Protein AF-0000000079915622 (afdb_homodimer)

InterPro domains:
  IPR016709 Dehydratase subunit HadA-like [MF_00799] (5-155)
  IPR029069 HotDog domain superfamily [SSF54637] (14-154)
  IPR039569 FAS1-like, dehydratase domain region [PF13452] (13-144)
  IPR054849 UPF0336 [NF040624] (15-157)

Secondary structure (DSSP, 8-state):
------HHHHHHTTTT-EEE-SS-EEP-HHHHHHHHHHTT---GGGT-HHHHHHTT-SS-B--GGGGHHHHHHHHHHIIIIISTTB-GGGEEEEEEEEEESS--BTT-EEEEEEEEEEEEEETTEEEEEEEEEEE-TT--EEEEEEEEEEEETT-B--GGGHHHHHHHHHHTS----/------HHHHHHTTTT-EEE-SS-EEP-HHHHHHHHHHTT---GGGT-HHHHHHTT-SS-B--GGGGHHHHHHHHHHIIIIISTTS-GGGEEEEEEEEEESS--BTT-EEEEEEEEEEEEEETTEEEEEEEEEEE-TT--EEEEEEEEEEEETT----GGGHHHHHHHHHHTS----

Foldseek 3Di:
DPPPQFLQRVVQVQAFPKDWDPFWDAAALVLQVVVCVVVVPVQPLSPDQVSVVVVPDRFRFHDQCSCVVVVVVVVVCCCVPPSVFADPVQKDWDDKDKDFPATHGHGWTKIKMKGFNDWDDDPQKIKTKIWIFIATPVRHGGMIMIIIMIGGHPNTDDPVCVVVVVVVVVPPPPDPD/DPPDQFLQRVVQVQAFPKDWDPFWDAAALVLLVVVCVVVVPVQCLSPDQVSVVVVPDRFRFHDQCSCVVVVVVVVVCCCVPPSVFADPVQKDWDDKDKDFPATHGHGWTKIKMKGFNDWDDDPQKIKTKIWIFIATPVRHGGMIMIIIMIGGHPPTDDPVCSVVVVVVVVPPPPDPD

Solvent-accessible surface area (backbone atoms only — not comparable to full-atom values): 19044 Å² total; per-residue (Å²): 129,82,72,76,72,48,71,65,52,55,54,55,71,41,45,73,41,71,48,70,53,84,70,66,48,74,38,46,65,67,55,35,33,50,46,26,58,70,40,50,46,77,54,45,29,37,73,34,45,72,50,12,38,76,74,72,30,89,41,36,35,40,58,79,68,57,56,44,37,59,46,35,55,45,50,57,47,38,34,67,72,67,52,52,54,45,44,66,81,58,46,43,73,45,34,39,35,41,43,53,70,42,80,52,41,55,66,38,34,40,33,48,36,38,24,33,67,42,70,45,80,51,96,66,26,31,40,38,31,33,39,34,44,30,23,36,83,85,65,47,73,30,35,41,33,37,41,30,33,39,30,58,51,84,57,53,49,69,71,81,55,61,64,60,57,63,55,58,73,61,62,68,56,72,71,84,119,128,81,70,77,72,48,71,64,51,56,53,55,71,40,46,71,41,70,48,70,54,85,72,66,48,73,37,45,65,67,55,35,34,51,47,26,58,69,41,50,48,77,53,47,29,36,75,33,45,72,50,13,38,77,74,71,31,89,41,35,35,40,59,79,68,56,56,45,36,57,48,35,56,45,49,56,48,38,35,68,72,67,51,53,56,45,49,66,80,57,47,43,74,46,35,38,36,39,43,54,70,42,78,52,40,54,68,39,36,40,33,48,36,36,24,32,66,42,70,47,79,50,96,68,26,31,39,38,32,34,40,34,43,29,24,37,82,84,65,46,71,30,37,41,34,39,40,30,35,38,29,59,51,82,52,60,47,72,74,81,58,63,65,60,57,64,56,58,73,60,64,67,56,72,73,86,120

Sequence (354 aa):
MTAELTVSDQVAALVGHTYRMPGYYEVGREKIREFADAVHDDHPAHHLEEDAAELGYRTLIAPITFTSILGSIVQQHLFTEFVTVYDLSQVLHTDQRIVVHRPVRVGDQLYCESTLESFRESHGQDVLVFRNEITDGDGGAVQTSWTTMTARSGGVIDEALAGVVADVTRRRAPRRYMTAELTVSDQVAALVGHTYRMPGYYEVGREKIREFADAVHDDHPAHHLEEDAAELGYRTLIAPITFTSILGSIVQQHLFTEFVTVYDLSQVLHTDQRIVVHRPVRVGDQLYCESTLESFRESHGQDVLVFRNEITDGDGGAVQTSWTTMTARSGGVIDEALAGVVADVTRRRAPRRY

Radius of gyration: 22.71 Å; Cα contacts (8 Å, |Δi|>4): 682; chains: 2; bounding box: 71×78×53 Å

Structure (mmCIF, N/CA/C/O backbone):
data_AF-0000000079915622-model_v1
#
loop_
_entity.id
_entity.type
_entity.pdbx_description
1 polymer 'UPF0336 protein CBI38_28830'
#
loop_
_atom_site.group_PDB
_atom_site.id
_atom_site.type_symbol
_atom_site.label_atom_id
_atom_site.label_alt_id
_atom_site.label_comp_id
_atom_site.label_asym_id
_atom_site.label_entity_id
_atom_site.label_seq_id
_atom_site.pdbx_PDB_ins_code
_atom_site.Cartn_x
_atom_site.Cartn_y
_atom_site.Cartn_z
_atom_site.occupancy
_atom_site.B_iso_or_equiv
_atom_site.auth_seq_id
_atom_site.auth_comp_id
_atom_site.auth_asym_id
_atom_site.auth_atom_id
_atom_site.pdbx_PDB_model_num
ATOM 1 N N . MET A 1 1 ? 8.117 -46.344 -1.109 1 38.81 1 MET A N 1
ATOM 2 C CA . MET A 1 1 ? 7.156 -45.594 -1.893 1 38.81 1 MET A CA 1
ATOM 3 C C . MET A 1 1 ? 7.32 -44.094 -1.646 1 38.81 1 MET A C 1
ATOM 5 O O . MET A 1 1 ? 7.02 -43.594 -0.557 1 38.81 1 MET A O 1
ATOM 9 N N . THR A 1 2 ? 8.391 -43.469 -2.025 1 44.94 2 THR A N 1
ATOM 10 C CA . THR A 1 2 ? 8.75 -42.094 -1.75 1 44.94 2 THR A CA 1
ATOM 11 C C . THR A 1 2 ? 7.59 -41.156 -2.072 1 44.94 2 THR A C 1
ATOM 13 O O . THR A 1 2 ? 7.141 -41.094 -3.219 1 44.94 2 THR A O 1
ATOM 16 N N . ALA A 1 3 ? 6.633 -41.031 -1.294 1 52 3 ALA A N 1
ATOM 17 C CA . ALA A 1 3 ? 5.391 -40.281 -1.487 1 52 3 ALA A CA 1
ATOM 18 C C . ALA A 1 3 ? 5.637 -38.969 -2.23 1 52 3 ALA A C 1
ATOM 20 O O . ALA A 1 3 ? 6.641 -38.312 -1.991 1 52 3 ALA A O 1
ATOM 21 N N . GLU A 1 4 ? 5.301 -38.938 -3.537 1 61.41 4 GLU A N 1
ATOM 22 C CA . GLU A 1 4 ? 5.398 -37.719 -4.352 1 61.41 4 GLU A CA 1
ATOM 23 C C . GLU A 1 4 ? 4.941 -36.5 -3.57 1 61.41 4 GLU A C 1
ATOM 25 O O . GLU A 1 4 ? 3.885 -36.5 -2.934 1 61.41 4 GLU A O 1
ATOM 30 N N . LEU A 1 5 ? 5.879 -35.719 -3.117 1 69.19 5 LEU A N 1
ATOM 31 C CA . LEU A 1 5 ? 5.574 -34.5 -2.377 1 69.19 5 LEU A CA 1
ATOM 32 C C . LEU A 1 5 ? 4.438 -33.719 -3.039 1 69.19 5 LEU A C 1
ATOM 34 O O . LEU A 1 5 ? 4.418 -33.562 -4.262 1 69.19 5 LEU A O 1
ATOM 38 N N . THR A 1 6 ? 3.352 -33.531 -2.305 1 80.31 6 THR A N 1
ATOM 39 C CA . THR A 1 6 ? 2.26 -32.688 -2.775 1 80.31 6 THR A CA 1
ATOM 40 C C . THR A 1 6 ? 2.742 -31.266 -3.008 1 80.31 6 THR A C 1
ATOM 42 O O . THR A 1 6 ? 3.867 -30.922 -2.643 1 80.31 6 THR A O 1
ATOM 45 N N . VAL A 1 7 ? 2.02 -30.516 -3.719 1 80.06 7 VAL A N 1
ATOM 46 C CA . VAL A 1 7 ? 2.271 -29.094 -3.893 1 80.06 7 VAL A CA 1
ATOM 47 C C . VAL A 1 7 ? 2.475 -28.438 -2.529 1 80.06 7 VAL A C 1
ATOM 49 O O . VAL A 1 7 ? 3.404 -27.641 -2.346 1 80.06 7 VAL A O 1
ATOM 52 N N . SER A 1 8 ? 1.646 -28.828 -1.674 1 83.94 8 SER A N 1
ATOM 53 C CA . SER A 1 8 ? 1.71 -28.25 -0.334 1 83.94 8 SER A CA 1
ATOM 54 C C . SER A 1 8 ? 3.037 -28.578 0.342 1 83.94 8 SER A C 1
ATOM 56 O O . SER A 1 8 ? 3.627 -27.719 1.005 1 83.94 8 SER A O 1
ATOM 58 N N . ASP A 1 9 ? 3.41 -29.734 0.151 1 85.19 9 ASP A N 1
ATOM 59 C CA . ASP A 1 9 ? 4.68 -30.141 0.743 1 85.19 9 ASP A CA 1
ATOM 60 C C . ASP A 1 9 ? 5.84 -29.344 0.15 1 85.19 9 ASP A C 1
ATOM 62 O O . ASP A 1 9 ? 6.758 -28.953 0.87 1 85.19 9 ASP A O 1
ATOM 66 N N . GLN A 1 10 ? 5.781 -29.203 -1.062 1 85.81 10 GLN A N 1
ATOM 67 C CA . GLN A 1 10 ? 6.844 -28.5 -1.771 1 85.81 10 GLN A CA 1
ATOM 68 C C . GLN A 1 10 ? 6.941 -27.047 -1.315 1 85.81 10 GLN A C 1
ATOM 70 O O . GLN A 1 10 ? 8.039 -26.531 -1.085 1 85.81 10 GLN A O 1
ATOM 75 N N . VAL A 1 11 ? 5.848 -26.422 -1.168 1 91.06 11 VAL A N 1
ATOM 76 C CA . VAL A 1 11 ? 5.844 -25.031 -0.771 1 91.06 11 VAL A CA 1
ATOM 77 C C . VAL A 1 11 ? 6.25 -24.906 0.697 1 91.06 11 VAL A C 1
ATOM 79 O O . VAL A 1 11 ? 7.016 -24.016 1.063 1 91.06 11 VAL A O 1
ATOM 82 N N . ALA A 1 12 ? 5.734 -25.781 1.524 1 91.56 12 ALA A N 1
ATOM 83 C CA . ALA A 1 12 ? 6.074 -25.781 2.945 1 91.56 12 ALA A CA 1
ATOM 84 C C . ALA A 1 12 ? 7.586 -25.891 3.146 1 91.56 12 ALA A C 1
ATOM 86 O O . ALA A 1 12 ? 8.133 -25.297 4.082 1 91.56 12 ALA A O 1
ATOM 87 N N . ALA A 1 13 ? 8.227 -26.578 2.301 1 92.38 13 ALA A N 1
ATOM 88 C CA . ALA A 1 13 ? 9.672 -26.766 2.408 1 92.38 13 ALA A CA 1
ATOM 89 C C . ALA A 1 13 ? 10.43 -25.469 2.109 1 92.38 13 ALA A C 1
ATOM 91 O O . ALA A 1 13 ? 11.609 -25.344 2.436 1 92.38 13 ALA A O 1
ATOM 92 N N . LEU A 1 14 ? 9.766 -24.562 1.49 1 94.44 14 LEU A N 1
ATOM 93 C CA . LEU A 1 14 ? 10.391 -23.297 1.111 1 94.44 14 LEU A CA 1
ATOM 94 C C . LEU A 1 14 ? 10.25 -22.266 2.225 1 94.44 14 LEU A C 1
ATOM 96 O O . LEU A 1 14 ? 10.867 -21.203 2.174 1 94.44 14 LEU A O 1
ATOM 100 N N . VAL A 1 15 ? 9.422 -22.547 3.217 1 96.88 15 VAL A N 1
ATOM 101 C CA . VAL A 1 15 ? 9.227 -21.594 4.305 1 96.88 15 VAL A CA 1
ATOM 102 C C . VAL A 1 15 ? 10.57 -21.281 4.969 1 96.88 15 VAL A C 1
ATOM 104 O O . VAL A 1 15 ? 11.336 -22.203 5.289 1 96.88 15 VAL A O 1
ATOM 107 N N . GLY A 1 16 ? 10.891 -20.031 5.137 1 97.5 16 GLY A N 1
ATOM 108 C CA . GLY A 1 16 ? 12.141 -19.594 5.734 1 97.5 16 GLY A CA 1
ATOM 109 C C . GLY A 1 16 ? 13.227 -19.297 4.711 1 97.5 16 GLY A C 1
ATOM 110 O O . GLY A 1 16 ? 14.25 -18.703 5.039 1 97.5 16 GLY A O 1
ATOM 111 N N . HIS A 1 17 ? 13.016 -19.75 3.477 1 96.38 17 HIS A N 1
ATOM 112 C CA . HIS A 1 17 ? 14 -19.5 2.43 1 96.38 17 HIS A CA 1
ATOM 113 C C . HIS A 1 17 ? 13.781 -18.156 1.768 1 96.38 17 HIS A C 1
ATOM 115 O O . HIS A 1 17 ? 12.656 -17.641 1.753 1 96.38 17 HIS A O 1
ATOM 121 N N . THR A 1 18 ? 14.844 -17.625 1.251 1 97.06 18 THR A N 1
ATOM 122 C CA . THR A 1 18 ? 14.859 -16.266 0.726 1 97.06 18 THR A CA 1
ATOM 123 C C . THR A 1 18 ? 15.211 -16.266 -0.759 1 97.06 18 THR A C 1
ATOM 125 O O . THR A 1 18 ? 16.109 -16.984 -1.191 1 97.06 18 THR A O 1
ATOM 128 N N . TYR A 1 19 ? 14.422 -15.531 -1.494 1 95.88 19 TYR A N 1
ATOM 129 C CA . TYR A 1 19 ? 14.703 -15.234 -2.895 1 95.88 19 TYR A CA 1
ATOM 130 C C . TYR A 1 19 ? 15.273 -13.828 -3.049 1 95.88 19 TYR A C 1
ATOM 132 O O . TYR A 1 19 ? 14.695 -12.859 -2.553 1 95.88 19 TYR A O 1
ATOM 140 N N . ARG A 1 20 ? 16.375 -13.734 -3.77 1 93.38 20 ARG A N 1
ATOM 141 C CA . ARG A 1 20 ? 16.984 -12.438 -4.035 1 93.38 20 ARG A CA 1
ATOM 142 C C . ARG A 1 20 ? 16.797 -12.031 -5.492 1 93.38 20 ARG A C 1
ATOM 144 O O . ARG A 1 20 ? 17.234 -12.742 -6.402 1 93.38 20 ARG A O 1
ATOM 151 N N . MET A 1 21 ? 16.109 -10.93 -5.641 1 90.44 21 MET A N 1
ATOM 152 C CA . MET A 1 21 ? 15.922 -10.414 -6.992 1 90.44 21 MET A CA 1
ATOM 153 C C . MET A 1 21 ? 17.266 -10.023 -7.617 1 90.44 21 MET A C 1
ATOM 155 O O . MET A 1 21 ? 18.078 -9.359 -6.98 1 90.44 21 MET A O 1
ATOM 159 N N . PRO A 1 22 ? 17.422 -10.547 -8.852 1 90 22 PRO A N 1
ATOM 160 C CA . PRO A 1 22 ? 18.656 -10.094 -9.508 1 90 22 PRO A CA 1
ATOM 161 C C . PRO A 1 22 ? 18.609 -8.617 -9.891 1 90 22 PRO A C 1
ATOM 163 O O . PRO A 1 22 ? 17.562 -8.109 -10.281 1 90 22 PRO A O 1
ATOM 166 N N . GLY A 1 23 ? 19.703 -7.941 -9.703 1 93.88 23 GLY A N 1
ATOM 167 C CA . GLY A 1 23 ? 19.812 -6.539 -10.086 1 93.88 23 GLY A CA 1
ATOM 168 C C . GLY A 1 23 ? 19.141 -5.602 -9.102 1 93.88 23 GLY A C 1
ATOM 169 O O . GLY A 1 23 ? 19.016 -5.922 -7.918 1 93.88 23 GLY A O 1
ATOM 170 N N . TYR A 1 24 ? 18.969 -4.367 -9.555 1 96.75 24 TYR A N 1
ATOM 171 C CA . TYR A 1 24 ? 18.344 -3.34 -8.734 1 96.75 24 TYR A CA 1
ATOM 172 C C . TYR A 1 24 ? 17.391 -2.486 -9.555 1 96.75 24 TYR A C 1
ATOM 174 O O . TYR A 1 24 ? 17.391 -2.566 -10.789 1 96.75 24 TYR A O 1
ATOM 182 N N . TYR A 1 25 ? 16.5 -1.841 -8.859 1 97.38 25 TYR A N 1
ATOM 183 C CA . TYR A 1 25 ? 15.633 -0.823 -9.453 1 97.38 25 TYR A CA 1
ATOM 184 C C . TYR A 1 25 ? 16.156 0.577 -9.164 1 97.38 25 TYR A C 1
ATOM 186 O O . TYR A 1 25 ? 16.344 0.949 -8 1 97.38 25 TYR A O 1
ATOM 194 N N . GLU A 1 26 ? 16.375 1.35 -10.203 1 98.25 26 GLU A N 1
ATOM 195 C CA . GLU A 1 26 ? 16.859 2.719 -10.023 1 98.25 26 GLU A CA 1
ATOM 196 C C . GLU A 1 26 ? 15.695 3.711 -10.039 1 98.25 26 GLU A C 1
ATOM 198 O O . GLU A 1 26 ? 14.906 3.74 -10.984 1 98.25 26 GLU A O 1
ATOM 203 N N . VAL A 1 27 ? 15.672 4.488 -9.008 1 98.38 27 VAL A N 1
ATOM 204 C CA . VAL A 1 27 ? 14.555 5.414 -8.836 1 98.38 27 VAL A CA 1
ATOM 205 C C . VAL A 1 27 ? 14.844 6.719 -9.57 1 98.38 27 VAL A C 1
ATOM 207 O O . VAL A 1 27 ? 15.844 7.387 -9.289 1 98.38 27 VAL A O 1
ATOM 210 N N . GLY A 1 28 ? 13.922 7.098 -10.43 1 98.5 28 GLY A N 1
ATOM 211 C CA . GLY A 1 28 ? 14.047 8.344 -11.164 1 98.5 28 GLY A CA 1
ATOM 212 C C . GLY A 1 28 ? 13.078 9.414 -10.695 1 98.5 28 GLY A C 1
ATOM 213 O O . GLY A 1 28 ? 11.984 9.109 -10.227 1 98.5 28 GLY A O 1
ATOM 214 N N . ARG A 1 29 ? 13.492 10.664 -10.922 1 98.31 29 ARG A N 1
ATOM 215 C CA . ARG A 1 29 ? 12.711 11.828 -10.516 1 98.31 29 ARG A CA 1
ATOM 216 C C . ARG A 1 29 ? 11.328 11.812 -11.156 1 98.31 29 ARG A C 1
ATOM 218 O O . ARG A 1 29 ? 10.312 11.914 -10.453 1 98.31 29 ARG A O 1
ATOM 225 N N . GLU A 1 30 ? 11.273 11.625 -12.438 1 98.44 30 GLU A N 1
ATOM 226 C CA . GLU A 1 30 ? 10 11.711 -13.148 1 98.44 30 GLU A CA 1
ATOM 227 C C . GLU A 1 30 ? 9.125 10.492 -12.859 1 98.44 30 GLU A C 1
ATOM 229 O O . GLU A 1 30 ? 7.895 10.586 -12.898 1 98.44 30 GLU A O 1
ATOM 234 N N . LYS A 1 31 ? 9.711 9.414 -12.531 1 97.56 31 LYS A N 1
ATOM 235 C CA . LYS A 1 31 ? 8.914 8.25 -12.18 1 97.56 31 LYS A CA 1
ATOM 236 C C . LYS A 1 31 ? 8.211 8.445 -10.844 1 97.56 31 LYS A C 1
ATOM 238 O O . LYS A 1 31 ? 7.086 7.98 -10.648 1 97.56 31 LYS A O 1
ATOM 243 N N . ILE A 1 32 ? 8.922 9.117 -9.891 1 98.06 32 ILE A N 1
ATOM 244 C CA . ILE A 1 32 ? 8.281 9.453 -8.625 1 98.06 32 ILE A CA 1
ATOM 245 C C . ILE A 1 32 ? 7.047 10.312 -8.883 1 98.06 32 ILE A C 1
ATOM 247 O O . ILE A 1 32 ? 5.965 10.039 -8.367 1 98.06 32 ILE A O 1
ATOM 251 N N . ARG A 1 33 ? 7.129 11.32 -9.711 1 98.06 33 ARG A N 1
ATOM 252 C CA . ARG A 1 33 ? 6.023 12.227 -10.008 1 98.06 33 ARG A CA 1
ATOM 253 C C . ARG A 1 33 ? 4.883 11.484 -10.703 1 98.06 33 ARG A C 1
ATOM 255 O O . ARG A 1 33 ? 3.715 11.664 -10.344 1 98.06 33 ARG A O 1
ATOM 262 N N . GLU A 1 34 ? 5.301 10.734 -11.609 1 96.94 34 GLU A N 1
ATOM 263 C CA . GLU A 1 34 ? 4.312 9.961 -12.344 1 96.94 34 GLU A CA 1
ATOM 264 C C . GLU A 1 34 ? 3.514 9.055 -11.414 1 96.94 34 GLU A C 1
ATOM 266 O O . GLU A 1 34 ? 2.289 8.969 -11.523 1 96.94 34 GLU A O 1
ATOM 271 N N . PHE A 1 35 ? 4.23 8.398 -10.562 1 96.44 35 PHE A N 1
ATOM 272 C CA . PHE A 1 35 ? 3.578 7.492 -9.625 1 96.44 35 PHE A CA 1
ATOM 273 C C . PHE A 1 35 ? 2.643 8.258 -8.695 1 96.44 35 PHE A C 1
ATOM 275 O O . PHE A 1 35 ? 1.494 7.855 -8.5 1 96.44 35 PHE A O 1
ATOM 282 N N . ALA A 1 36 ? 3.162 9.312 -8.164 1 96.44 36 ALA A N 1
ATOM 283 C CA . ALA A 1 36 ? 2.355 10.133 -7.262 1 96.44 36 ALA A CA 1
ATOM 284 C C . ALA A 1 36 ? 1.065 10.586 -7.941 1 96.44 36 ALA A C 1
ATOM 286 O O . ALA A 1 36 ? -0.016 10.484 -7.355 1 96.44 36 ALA A O 1
ATOM 287 N N . ASP A 1 37 ? 1.148 11.008 -9.156 1 94.69 37 ASP A N 1
ATOM 288 C CA . ASP A 1 37 ? -0.023 11.438 -9.914 1 94.69 37 ASP A CA 1
ATOM 289 C C . ASP A 1 37 ? -1.006 10.281 -10.102 1 94.69 37 ASP A C 1
ATOM 291 O O . ASP A 1 37 ? -2.215 10.461 -9.938 1 94.69 37 ASP A O 1
ATOM 295 N N . ALA A 1 38 ? -0.459 9.219 -10.414 1 91.81 38 ALA A N 1
ATOM 296 C CA . ALA A 1 38 ? -1.286 8.047 -10.703 1 91.81 38 ALA A CA 1
ATOM 297 C C . ALA A 1 38 ? -2.088 7.629 -9.477 1 91.81 38 ALA A C 1
ATOM 299 O O . ALA A 1 38 ? -3.227 7.172 -9.594 1 91.81 38 ALA A O 1
ATOM 300 N N . VAL A 1 39 ? -1.516 7.75 -8.305 1 90.5 39 VAL A N 1
ATOM 301 C CA . VAL A 1 39 ? -2.215 7.309 -7.102 1 90.5 39 VAL A CA 1
ATOM 302 C C . VAL A 1 39 ? -2.896 8.5 -6.43 1 90.5 39 VAL A C 1
ATOM 304 O O . VAL A 1 39 ? -3.373 8.391 -5.301 1 90.5 39 VAL A O 1
ATOM 307 N N . HIS A 1 40 ? -2.826 9.68 -7.074 1 91.31 40 HIS A N 1
ATOM 308 C CA . HIS A 1 40 ? -3.473 10.906 -6.629 1 91.31 40 HIS A CA 1
ATOM 309 C C . HIS A 1 40 ? -2.906 11.375 -5.289 1 91.31 40 HIS A C 1
ATOM 311 O O . HIS A 1 40 ? -3.65 11.836 -4.422 1 91.31 40 HIS A O 1
ATOM 317 N N . ASP A 1 41 ? -1.65 11.117 -5.07 1 93 41 ASP A N 1
ATOM 318 C CA . ASP A 1 41 ? -0.938 11.688 -3.934 1 93 41 ASP A CA 1
ATOM 319 C C . ASP A 1 41 ? -0.342 13.055 -4.285 1 93 41 ASP A C 1
ATOM 321 O O . ASP A 1 41 ? 0.716 13.125 -4.914 1 93 41 ASP A O 1
ATOM 325 N N . ASP A 1 42 ? -0.945 14.086 -3.773 1 93.38 42 ASP A N 1
ATOM 326 C CA . ASP A 1 42 ? -0.585 15.438 -4.188 1 93.38 42 ASP A CA 1
ATOM 327 C C . ASP A 1 42 ? 0.379 16.078 -3.191 1 93.38 42 ASP A C 1
ATOM 329 O O . ASP A 1 42 ? 0.61 17.281 -3.236 1 93.38 42 ASP A O 1
ATOM 333 N N . HIS A 1 43 ? 0.886 15.367 -2.303 1 94.12 43 HIS A N 1
ATOM 334 C CA . HIS A 1 43 ? 1.873 15.938 -1.392 1 94.12 43 HIS A CA 1
ATOM 335 C C . HIS A 1 43 ? 2.99 16.641 -2.158 1 94.12 43 HIS A C 1
ATOM 337 O O . HIS A 1 43 ? 3.578 16.062 -3.074 1 94.12 43 HIS A O 1
ATOM 343 N N . PRO A 1 44 ? 3.293 17.781 -1.81 1 95.56 44 PRO A N 1
ATOM 344 C CA . PRO A 1 44 ? 4.211 18.578 -2.633 1 95.56 44 PRO A CA 1
ATOM 345 C C . PRO A 1 44 ? 5.621 18 -2.668 1 95.56 44 PRO A C 1
ATOM 347 O O . PRO A 1 44 ? 6.348 18.188 -3.646 1 95.56 44 PRO A O 1
ATOM 350 N N . ALA A 1 45 ? 6.012 17.266 -1.66 1 96.75 45 ALA A N 1
ATOM 351 C CA . ALA A 1 45 ? 7.355 16.703 -1.584 1 96.75 45 ALA A CA 1
ATOM 352 C C . ALA A 1 45 ? 7.582 15.672 -2.688 1 96.75 45 ALA A C 1
ATOM 354 O O . ALA A 1 45 ? 8.719 15.281 -2.963 1 96.75 45 ALA A O 1
ATOM 355 N N . HIS A 1 46 ? 6.508 15.164 -3.299 1 98 46 HIS A N 1
ATOM 356 C CA . HIS A 1 46 ? 6.621 14.203 -4.395 1 98 46 HIS A CA 1
ATOM 357 C C . HIS A 1 46 ? 6.797 14.914 -5.73 1 98 46 HIS A C 1
ATOM 359 O O . HIS A 1 46 ? 7.082 14.273 -6.746 1 98 46 HIS A O 1
ATOM 365 N N . HIS A 1 47 ? 6.707 16.234 -5.789 1 98.12 47 HIS A N 1
ATOM 366 C CA . HIS A 1 47 ? 6.559 16.922 -7.07 1 98.12 47 HIS A CA 1
ATOM 367 C C . HIS A 1 47 ? 7.598 18.016 -7.23 1 98.12 47 HIS A C 1
ATOM 369 O O . HIS A 1 47 ? 8 18.344 -8.352 1 98.12 47 HIS A O 1
ATOM 375 N N . LEU A 1 48 ? 7.961 18.656 -6.125 1 97.81 48 LEU A N 1
ATOM 376 C CA . LEU A 1 48 ? 8.875 19.797 -6.184 1 97.81 48 LEU A CA 1
ATOM 377 C C . LEU A 1 48 ? 10.016 19.625 -5.191 1 97.81 48 LEU A C 1
ATOM 379 O O . LEU A 1 48 ? 9.789 19.375 -4.008 1 97.81 48 LEU A O 1
ATOM 383 N N . GLU A 1 49 ? 11.273 19.844 -5.648 1 98 49 GLU A N 1
ATOM 384 C CA . GLU A 1 49 ? 12.445 19.703 -4.789 1 98 49 GLU A CA 1
ATOM 385 C C . GLU A 1 49 ? 12.414 20.703 -3.643 1 98 49 GLU A C 1
ATOM 387 O O . GLU A 1 49 ? 12.836 20.391 -2.525 1 98 49 GLU A O 1
ATOM 392 N N . GLU A 1 50 ? 11.977 21.891 -3.916 1 97.31 50 GLU A N 1
ATOM 393 C CA . GLU A 1 50 ? 11.945 22.922 -2.879 1 97.31 50 GLU A CA 1
ATOM 394 C C . GLU A 1 50 ? 11.047 22.5 -1.716 1 97.31 50 GLU A C 1
ATOM 396 O O . GLU A 1 50 ? 11.352 22.781 -0.556 1 97.31 50 GLU A O 1
ATOM 401 N N . ASP A 1 51 ? 9.914 21.859 -2.016 1 95.94 51 ASP A N 1
ATOM 402 C CA . ASP A 1 51 ? 9.016 21.391 -0.97 1 95.94 51 ASP A CA 1
ATOM 403 C C . ASP A 1 51 ? 9.617 20.219 -0.21 1 95.94 51 ASP A C 1
ATOM 405 O O . ASP A 1 51 ? 9.469 20.109 1.01 1 95.94 51 ASP A O 1
ATOM 409 N N . ALA A 1 52 ? 10.258 19.328 -0.914 1 97.06 52 ALA A N 1
ATOM 410 C CA . ALA A 1 52 ? 10.969 18.234 -0.255 1 97.06 52 ALA A CA 1
ATOM 411 C C . ALA A 1 52 ? 12.055 18.766 0.675 1 97.06 52 ALA A C 1
ATOM 413 O O . ALA A 1 52 ? 12.266 18.219 1.765 1 97.06 52 ALA A O 1
ATOM 414 N N . ALA A 1 53 ? 12.727 19.844 0.271 1 96.75 53 ALA A N 1
ATOM 415 C CA . ALA A 1 53 ? 13.789 20.453 1.063 1 96.75 53 ALA A CA 1
ATOM 416 C C . ALA A 1 53 ? 13.258 20.969 2.395 1 96.75 53 ALA A C 1
ATOM 418 O O . ALA A 1 53 ? 13.953 20.922 3.41 1 96.75 53 ALA A O 1
ATOM 419 N N . GLU A 1 54 ? 12.07 21.469 2.359 1 92.69 54 GLU A N 1
ATOM 420 C CA . GLU A 1 54 ? 11.445 21.953 3.59 1 92.69 54 GLU A CA 1
ATOM 421 C C . GLU A 1 54 ? 11.305 20.828 4.613 1 92.69 54 GLU A C 1
ATOM 423 O O . GLU A 1 54 ? 11.258 21.078 5.82 1 92.69 54 GLU A O 1
ATOM 428 N N . LEU A 1 55 ? 11.281 19.609 4.121 1 92.75 55 LEU A N 1
ATOM 429 C CA . LEU A 1 55 ? 11.188 18.453 5 1 92.75 55 LEU A CA 1
ATOM 430 C C . LEU A 1 55 ? 12.562 17.875 5.281 1 92.75 55 LEU A C 1
ATOM 432 O O . LEU A 1 55 ? 12.68 16.859 5.984 1 92.75 55 LEU A O 1
ATOM 436 N N . GLY A 1 56 ? 13.594 18.438 4.684 1 94.5 56 GLY A N 1
ATOM 437 C CA . GLY A 1 56 ? 14.953 18 4.965 1 94.5 56 GLY A CA 1
ATOM 438 C C . GLY A 1 56 ? 15.516 17.062 3.912 1 94.5 56 GLY A C 1
ATOM 439 O O . GLY A 1 56 ? 16.531 16.406 4.141 1 94.5 56 GLY A O 1
ATOM 440 N N . TYR A 1 57 ? 14.859 17.031 2.785 1 96.94 57 TYR A N 1
ATOM 441 C CA . TYR A 1 57 ? 15.32 16.125 1.747 1 96.94 57 TYR A CA 1
ATOM 442 C C . TYR A 1 57 ? 15.898 16.891 0.565 1 96.94 57 TYR A C 1
ATOM 444 O O . TYR A 1 57 ? 15.344 17.906 0.148 1 96.94 57 TYR A O 1
ATOM 452 N N . ARG A 1 58 ? 16.938 16.344 0.057 1 96.69 58 ARG A N 1
ATOM 453 C CA . ARG A 1 58 ? 17.656 17.031 -1.017 1 96.69 58 ARG A CA 1
ATOM 454 C C . ARG A 1 58 ? 16.969 16.797 -2.361 1 96.69 58 ARG A C 1
ATOM 456 O O . ARG A 1 58 ? 17.141 17.594 -3.295 1 96.69 58 ARG A O 1
ATOM 463 N N . THR A 1 59 ? 16.266 15.75 -2.463 1 98.12 59 THR A N 1
ATOM 464 C CA . THR A 1 59 ? 15.555 15.398 -3.686 1 98.12 59 THR A CA 1
ATOM 465 C C . THR A 1 59 ? 14.102 15.039 -3.383 1 98.12 59 THR A C 1
ATOM 467 O O . THR A 1 59 ? 13.703 14.992 -2.217 1 98.12 59 THR A O 1
ATOM 470 N N . LEU A 1 60 ? 13.328 14.812 -4.5 1 98.38 60 LEU A N 1
ATOM 471 C CA . LEU A 1 60 ? 11.984 14.297 -4.281 1 98.38 60 LEU A CA 1
ATOM 472 C C . LEU A 1 60 ? 12.023 13 -3.469 1 98.38 60 LEU A C 1
ATOM 474 O O . LEU A 1 60 ? 12.969 12.219 -3.582 1 98.38 60 LEU A O 1
ATOM 478 N N . ILE A 1 61 ? 11.016 12.852 -2.678 1 98.25 61 ILE A N 1
ATOM 479 C CA . ILE A 1 61 ? 10.789 11.562 -2.031 1 98.25 61 ILE A CA 1
ATOM 480 C C . ILE A 1 61 ? 9.523 10.922 -2.592 1 98.25 61 ILE A C 1
ATOM 482 O O . ILE A 1 61 ? 8.609 11.617 -3.033 1 98.25 61 ILE A O 1
ATOM 486 N N . ALA A 1 62 ? 9.5 9.633 -2.615 1 98.31 62 ALA A N 1
ATOM 487 C CA . ALA A 1 62 ? 8.398 8.906 -3.244 1 98.31 62 ALA A CA 1
ATOM 488 C C . ALA A 1 62 ? 7.289 8.617 -2.236 1 98.31 62 ALA A C 1
ATOM 490 O O . ALA A 1 62 ? 7.539 8.531 -1.033 1 98.31 62 ALA A O 1
ATOM 491 N N . PRO A 1 63 ? 6.012 8.469 -2.748 1 96.88 63 PRO A N 1
ATOM 492 C CA . PRO A 1 63 ? 4.984 7.891 -1.879 1 96.88 63 PRO A CA 1
ATOM 493 C C . PRO A 1 63 ? 5.383 6.527 -1.321 1 96.88 63 PRO A C 1
ATOM 495 O O . PRO A 1 63 ? 6.121 5.785 -1.97 1 96.88 63 PRO A O 1
ATOM 498 N N . ILE A 1 64 ? 4.859 6.129 -0.152 1 95.38 64 ILE A N 1
ATOM 499 C CA . ILE A 1 64 ? 5.355 4.941 0.534 1 95.38 64 ILE A CA 1
ATOM 500 C C . ILE A 1 64 ? 5.008 3.695 -0.274 1 95.38 64 ILE A C 1
ATOM 502 O O . ILE A 1 64 ? 5.707 2.68 -0.193 1 95.38 64 ILE A O 1
ATOM 506 N N . THR A 1 65 ? 3.986 3.773 -1.071 1 95.12 65 THR A N 1
ATOM 507 C CA . THR A 1 65 ? 3.578 2.607 -1.849 1 95.12 65 THR A CA 1
ATOM 508 C C . THR A 1 65 ? 4.34 2.545 -3.17 1 95.12 65 THR A C 1
ATOM 510 O O . THR A 1 65 ? 4.129 1.632 -3.971 1 95.12 65 THR A O 1
ATOM 513 N N . PHE A 1 66 ? 5.246 3.459 -3.395 1 97.38 66 PHE A N 1
ATOM 514 C CA . PHE A 1 66 ? 6.051 3.48 -4.609 1 97.38 66 PHE A CA 1
ATOM 515 C C . PHE A 1 66 ? 6.789 2.16 -4.793 1 97.38 66 PHE A C 1
ATOM 517 O O . PHE A 1 66 ? 6.961 1.688 -5.918 1 97.38 66 PHE A O 1
ATOM 524 N N . THR A 1 67 ? 7.16 1.529 -3.775 1 96 67 THR A N 1
ATOM 525 C CA . THR A 1 67 ? 7.93 0.292 -3.824 1 96 67 THR A CA 1
ATOM 526 C C . THR A 1 67 ? 7.062 -0.867 -4.305 1 96 67 THR A C 1
ATOM 528 O O . THR A 1 67 ? 7.57 -1.952 -4.598 1 96 67 THR A O 1
ATOM 531 N N . SER A 1 68 ? 5.789 -0.633 -4.406 1 93.94 68 SER A N 1
ATOM 532 C CA . SER A 1 68 ? 4.941 -1.656 -5.012 1 93.94 68 SER A CA 1
ATOM 533 C C . SER A 1 68 ? 5.383 -1.967 -6.438 1 93.94 68 SER A C 1
ATOM 535 O O . SER A 1 68 ? 5.215 -3.092 -6.914 1 93.94 68 SER A O 1
ATOM 537 N N . ILE A 1 69 ? 5.934 -1.029 -7.113 1 94.44 69 ILE A N 1
ATOM 538 C CA . ILE A 1 69 ? 6.48 -1.256 -8.445 1 94.44 69 ILE A CA 1
ATOM 539 C C . ILE A 1 69 ? 7.531 -2.363 -8.391 1 94.44 69 ILE A C 1
ATOM 541 O O . ILE A 1 69 ? 7.453 -3.338 -9.148 1 94.44 69 ILE A O 1
ATOM 545 N N . LEU A 1 70 ? 8.492 -2.193 -7.504 1 93.88 70 LEU A N 1
ATOM 546 C CA . LEU A 1 70 ? 9.531 -3.203 -7.309 1 93.88 70 LEU A CA 1
ATOM 547 C C . LEU A 1 70 ? 8.922 -4.523 -6.844 1 93.88 70 LEU A C 1
ATOM 549 O O . LEU A 1 70 ? 9.312 -5.59 -7.316 1 93.88 70 LEU A O 1
ATOM 553 N N . GLY A 1 71 ? 7.945 -4.422 -5.973 1 92.56 71 GLY A N 1
ATOM 554 C CA . GLY A 1 71 ? 7.25 -5.609 -5.508 1 92.56 71 GLY A CA 1
ATOM 555 C C . GLY A 1 71 ? 6.621 -6.41 -6.633 1 92.56 71 GLY A C 1
ATOM 556 O O . GLY A 1 71 ? 6.691 -7.641 -6.645 1 92.56 71 GLY A O 1
ATOM 557 N N . SER A 1 72 ? 6.016 -5.73 -7.492 1 90.56 72 SER A N 1
ATOM 558 C CA . SER A 1 72 ? 5.371 -6.387 -8.625 1 90.56 72 SER A CA 1
ATOM 559 C C . SER A 1 72 ? 6.391 -7.078 -9.516 1 90.56 72 SER A C 1
ATOM 561 O O . SER A 1 72 ? 6.168 -8.203 -9.969 1 90.56 72 SER A O 1
ATOM 563 N N . ILE A 1 73 ? 7.473 -6.461 -9.727 1 87.94 73 ILE A N 1
ATOM 564 C CA . ILE A 1 73 ? 8.547 -7.051 -10.516 1 87.94 73 ILE A CA 1
ATOM 565 C C . ILE A 1 73 ? 9.055 -8.32 -9.828 1 87.94 73 ILE A C 1
ATOM 567 O O . ILE A 1 73 ? 9.188 -9.367 -10.461 1 87.94 73 ILE A O 1
ATOM 571 N N . VAL A 1 74 ? 9.234 -8.242 -8.594 1 91.31 74 VAL A N 1
ATOM 572 C CA . VAL A 1 74 ? 9.789 -9.352 -7.82 1 91.31 74 VAL A CA 1
ATOM 573 C C . VAL A 1 74 ? 8.789 -10.5 -7.777 1 91.31 74 VAL A C 1
ATOM 575 O O . VAL A 1 74 ? 9.18 -11.672 -7.871 1 91.31 74 VAL A O 1
ATOM 578 N N . GLN A 1 75 ? 7.551 -10.203 -7.617 1 88.25 75 GLN A N 1
ATOM 579 C CA . GLN A 1 75 ? 6.523 -11.234 -7.539 1 88.25 75 GLN A CA 1
ATOM 580 C C . GLN A 1 75 ? 6.488 -12.078 -8.812 1 88.25 75 GLN A C 1
ATOM 582 O O . GLN A 1 75 ? 6.281 -13.289 -8.75 1 88.25 75 GLN A O 1
ATOM 587 N N . GLN A 1 76 ? 6.613 -11.445 -9.898 1 85.56 76 GLN A N 1
ATOM 588 C CA . GLN A 1 76 ? 6.676 -12.195 -11.148 1 85.56 76 GLN A CA 1
ATOM 589 C C . GLN A 1 76 ? 7.82 -13.211 -11.125 1 85.56 76 GLN A C 1
ATOM 591 O O . GLN A 1 76 ? 7.637 -14.367 -11.492 1 85.56 76 GLN A O 1
ATOM 596 N N . HIS A 1 77 ? 8.914 -12.82 -10.641 1 86.5 77 HIS A N 1
ATOM 597 C CA . HIS A 1 77 ? 10.07 -13.703 -10.57 1 86.5 77 HIS A CA 1
ATOM 598 C C . HIS A 1 77 ? 9.891 -14.758 -9.484 1 86.5 77 HIS A C 1
ATOM 600 O O . HIS A 1 77 ? 10.297 -15.906 -9.664 1 86.5 77 HIS A O 1
ATOM 606 N N . LEU A 1 78 ? 9.297 -14.391 -8.43 1 89.38 78 LEU A N 1
ATOM 607 C CA . LEU A 1 78 ? 9.07 -15.289 -7.301 1 89.38 78 LEU A CA 1
ATOM 608 C C . LEU A 1 78 ? 8.266 -16.516 -7.734 1 89.38 78 LEU A C 1
ATOM 610 O O . LEU A 1 78 ? 8.641 -17.641 -7.441 1 89.38 78 LEU A O 1
ATOM 614 N N . PHE A 1 79 ? 7.25 -16.328 -8.5 1 87.75 79 PHE A N 1
ATOM 615 C CA . PHE A 1 79 ? 6.344 -17.422 -8.844 1 87.75 79 PHE A CA 1
ATOM 616 C C . PHE A 1 79 ? 6.812 -18.156 -10.102 1 87.75 79 PHE A C 1
ATOM 618 O O . PHE A 1 79 ? 6.324 -19.234 -10.414 1 87.75 79 PHE A O 1
ATOM 625 N N . THR A 1 80 ? 7.805 -17.609 -10.727 1 86.19 80 THR A N 1
ATOM 626 C CA . THR A 1 80 ? 8.344 -18.281 -11.898 1 86.19 80 THR A CA 1
ATOM 627 C C . THR A 1 80 ? 9.633 -19.031 -11.547 1 86.19 80 THR A C 1
ATOM 629 O O . THR A 1 80 ? 9.977 -20.031 -12.188 1 86.19 80 THR A O 1
ATOM 632 N N . GLU A 1 81 ? 10.273 -18.547 -10.477 1 87.12 81 GLU A N 1
ATOM 633 C CA . GLU A 1 81 ? 11.602 -19.078 -10.211 1 87.12 81 GLU A CA 1
ATOM 634 C C . GLU A 1 81 ? 11.688 -19.703 -8.828 1 87.12 81 GLU A C 1
ATOM 636 O O . GLU A 1 81 ? 12.555 -20.547 -8.562 1 87.12 81 GLU A O 1
ATOM 641 N N . PHE A 1 82 ? 10.844 -19.359 -7.938 1 89.25 82 PHE A N 1
ATOM 642 C CA . PHE A 1 82 ? 10.961 -19.75 -6.535 1 89.25 82 PHE A CA 1
ATOM 643 C C . PHE A 1 82 ? 9.789 -20.625 -6.125 1 89.25 82 PHE A C 1
ATOM 645 O O . PHE A 1 82 ? 9.945 -21.844 -5.992 1 89.25 82 PHE A O 1
ATOM 652 N N . VAL A 1 83 ? 8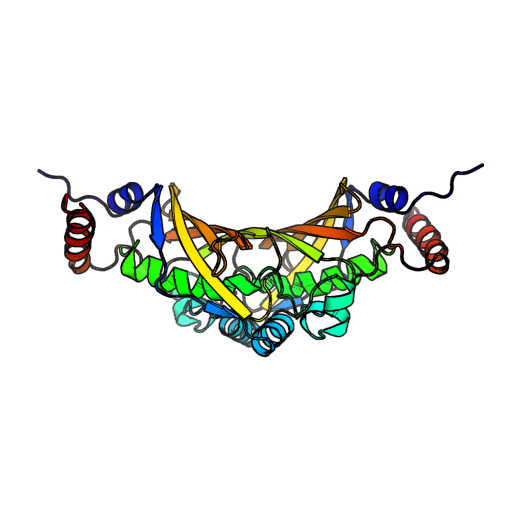.586 -20.109 -6.16 1 88.62 83 VAL A N 1
ATOM 653 C CA . VAL A 1 83 ? 7.387 -20.891 -5.895 1 88.62 83 VAL A CA 1
ATOM 654 C C . VAL A 1 83 ? 6.691 -21.234 -7.207 1 88.62 83 VAL A C 1
ATOM 656 O O . VAL A 1 83 ? 5.609 -20.703 -7.496 1 88.62 83 VAL A O 1
ATOM 659 N N . THR A 1 84 ? 7.102 -22.234 -7.855 1 86.06 84 THR A N 1
ATOM 660 C CA . THR A 1 84 ? 6.789 -22.422 -9.266 1 86.06 84 THR A CA 1
ATOM 661 C C . THR A 1 84 ? 5.551 -23.312 -9.422 1 86.06 84 THR A C 1
ATOM 663 O O . THR A 1 84 ? 5.098 -23.547 -10.547 1 86.06 84 THR A O 1
ATOM 666 N N . VAL A 1 85 ? 5.074 -23.703 -8.359 1 85.94 85 VAL A N 1
ATOM 667 C CA . VAL A 1 85 ? 3.996 -24.672 -8.43 1 85.94 85 VAL A CA 1
ATOM 668 C C . VAL A 1 85 ? 2.664 -23.969 -8.648 1 85.94 85 VAL A C 1
ATOM 670 O O . VAL A 1 85 ? 1.661 -24.609 -8.984 1 85.94 85 VAL A O 1
ATOM 673 N N . TYR A 1 86 ? 2.68 -22.688 -8.492 1 88.75 86 TYR A N 1
ATOM 674 C CA . TYR A 1 86 ? 1.445 -21.938 -8.688 1 88.75 86 TYR A CA 1
ATOM 675 C C . TYR A 1 86 ? 1.482 -21.141 -9.992 1 88.75 86 TYR A C 1
ATOM 677 O O . TYR A 1 86 ? 2.523 -20.609 -10.367 1 88.75 86 TYR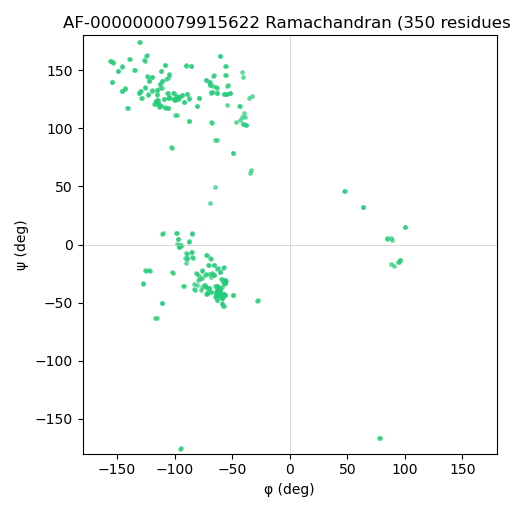 A O 1
ATOM 685 N N . ASP A 1 87 ? 0.302 -21.125 -10.586 1 86.5 87 ASP A N 1
ATOM 686 C CA . ASP A 1 87 ? 0.083 -20.156 -11.672 1 86.5 87 ASP A CA 1
ATOM 687 C C . ASP A 1 87 ? -0.243 -18.781 -11.117 1 86.5 87 ASP A C 1
ATOM 689 O O . ASP A 1 87 ? -1.28 -18.578 -10.477 1 86.5 87 ASP A O 1
ATOM 693 N N . LEU A 1 88 ? 0.598 -17.828 -11.445 1 84.38 88 LEU A N 1
ATOM 694 C CA . LEU A 1 88 ? 0.456 -16.469 -10.922 1 84.38 88 LEU A CA 1
ATOM 695 C C . LEU A 1 88 ? -0.922 -15.906 -11.25 1 84.38 88 LEU A C 1
ATOM 697 O O . LEU A 1 88 ? -1.476 -15.125 -10.477 1 84.38 88 LEU A O 1
ATOM 701 N N . SER A 1 89 ? -1.482 -16.344 -12.367 1 87.31 89 SER A N 1
ATOM 702 C CA . SER A 1 89 ? -2.779 -15.812 -12.773 1 87.31 89 SER A CA 1
ATOM 703 C C . SER A 1 89 ? -3.885 -16.266 -11.828 1 87.31 89 SER A C 1
ATOM 705 O O . SER A 1 89 ? -4.984 -15.703 -11.836 1 87.31 89 SER A O 1
ATOM 707 N N . GLN A 1 90 ? -3.566 -17.25 -10.977 1 88.19 90 GLN A N 1
ATOM 708 C CA . GLN A 1 90 ? -4.562 -17.781 -10.047 1 88.19 90 GLN A CA 1
ATOM 709 C C . GLN A 1 90 ? -4.242 -17.391 -8.609 1 88.19 90 GLN A C 1
ATOM 711 O O . GLN A 1 90 ? -4.816 -17.938 -7.668 1 88.19 90 GLN A O 1
ATOM 716 N N . VAL A 1 91 ? -3.299 -16.516 -8.5 1 92.12 91 VAL A N 1
ATOM 717 C CA . VAL A 1 91 ? -2.871 -16.062 -7.176 1 92.12 91 VAL A CA 1
ATOM 718 C C . VAL A 1 91 ? -3.373 -14.648 -6.918 1 92.12 91 VAL A C 1
ATOM 720 O O . VAL A 1 91 ? -3.223 -13.766 -7.77 1 92.12 91 VAL A O 1
ATOM 723 N N . LEU A 1 92 ? -3.979 -14.438 -5.789 1 92.69 92 LEU A N 1
ATOM 724 C CA . LEU A 1 92 ? -4.477 -13.117 -5.418 1 92.69 92 LEU A CA 1
ATOM 725 C C . LEU A 1 92 ? -3.695 -12.555 -4.234 1 92.69 92 LEU A C 1
ATOM 727 O O . LEU A 1 92 ? -3.371 -13.281 -3.295 1 92.69 92 LEU A O 1
ATOM 731 N N . HIS A 1 93 ? -3.379 -11.227 -4.328 1 94.31 93 HIS A N 1
ATOM 732 C CA . HIS A 1 93 ? -2.854 -10.461 -3.201 1 94.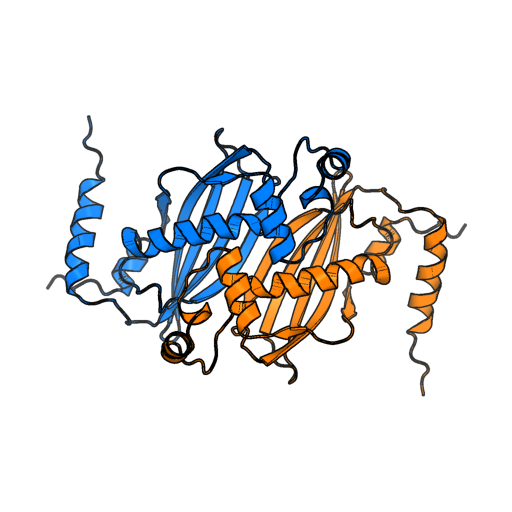31 93 HIS A CA 1
ATOM 733 C C . HIS A 1 93 ? -3.969 -10.055 -2.246 1 94.31 93 HIS A C 1
ATOM 735 O O . HIS A 1 93 ? -4.938 -9.406 -2.654 1 94.31 93 HIS A O 1
ATOM 741 N N . THR A 1 94 ? -3.877 -10.367 -0.893 1 94.12 94 THR A N 1
ATOM 742 C CA . THR A 1 94 ? -5.051 -10.195 -0.043 1 94.12 94 THR A CA 1
ATOM 743 C C . THR A 1 94 ? -4.73 -9.312 1.155 1 94.12 94 THR A C 1
ATOM 745 O O . THR A 1 94 ? -5.633 -8.805 1.823 1 94.12 94 THR A O 1
ATOM 748 N N . ASP A 1 95 ? -3.514 -9.195 1.517 1 95.44 95 ASP A N 1
ATOM 749 C CA . ASP A 1 95 ? -3.107 -8.305 2.594 1 95.44 95 ASP A CA 1
ATOM 750 C C . ASP A 1 95 ? -1.736 -7.691 2.314 1 95.44 95 ASP A C 1
ATOM 752 O O . ASP A 1 95 ? -0.908 -8.297 1.634 1 95.44 95 ASP A O 1
ATOM 756 N N . GLN A 1 96 ? -1.54 -6.5 2.889 1 96.88 96 GLN A N 1
ATOM 757 C CA . GLN A 1 96 ? -0.271 -5.797 2.736 1 96.88 96 GLN A CA 1
ATOM 758 C C . GLN A 1 96 ? 0.078 -5.012 3.998 1 96.88 96 GLN A C 1
ATOM 760 O O . GLN A 1 96 ? -0.773 -4.324 4.562 1 96.88 96 GLN A O 1
ATOM 765 N N . ARG A 1 97 ? 1.263 -5.188 4.395 1 97.62 97 ARG A N 1
ATOM 766 C CA . ARG A 1 97 ? 1.838 -4.32 5.418 1 97.62 97 ARG A CA 1
ATOM 767 C C . ARG A 1 97 ? 3.145 -3.699 4.938 1 97.62 97 ARG A C 1
ATOM 769 O O . ARG A 1 97 ? 3.973 -4.379 4.324 1 97.62 97 ARG A O 1
ATOM 776 N N . ILE A 1 98 ? 3.293 -2.4 5.168 1 97.69 98 ILE A N 1
ATOM 777 C CA . ILE A 1 98 ? 4.5 -1.669 4.789 1 97.69 98 ILE A CA 1
ATOM 778 C C . ILE A 1 98 ? 5.027 -0.888 5.988 1 97.69 98 ILE A C 1
ATOM 780 O O . ILE A 1 98 ? 4.281 -0.147 6.633 1 97.69 98 ILE A O 1
ATOM 784 N N . VAL A 1 99 ? 6.246 -1.077 6.309 1 97.56 99 VAL A N 1
ATOM 785 C CA . VAL A 1 99 ? 6.992 -0.284 7.281 1 97.56 99 VAL A CA 1
ATOM 786 C C . VAL A 1 99 ? 8.117 0.473 6.578 1 97.56 99 VAL A C 1
ATOM 788 O O . VAL A 1 99 ? 8.992 -0.136 5.953 1 97.56 99 VAL A O 1
ATOM 791 N N . VAL A 1 100 ? 8.07 1.812 6.727 1 97.88 100 VAL A N 1
ATOM 792 C CA . VAL A 1 100 ? 9.07 2.643 6.066 1 97.88 100 VAL A CA 1
ATOM 793 C C . VAL A 1 100 ? 10.188 2.988 7.043 1 97.88 100 VAL A C 1
ATOM 795 O O . VAL A 1 100 ? 9.93 3.482 8.141 1 97.88 100 VAL A O 1
ATOM 798 N N . HIS A 1 101 ? 11.383 2.705 6.684 1 97.88 101 HIS A N 1
ATOM 799 C CA . HIS A 1 101 ? 12.539 3.047 7.508 1 97.88 101 HIS A CA 1
ATOM 800 C C . HIS A 1 101 ? 13.109 4.406 7.121 1 97.88 101 HIS A C 1
ATOM 802 O O . HIS A 1 101 ? 13.586 5.148 7.98 1 97.88 101 HIS A O 1
ATOM 808 N N . ARG A 1 102 ? 13.055 4.664 5.945 1 97.12 102 ARG A N 1
ATOM 809 C CA . ARG A 1 102 ? 13.289 5.996 5.398 1 97.12 102 ARG A CA 1
ATOM 810 C C . ARG A 1 102 ? 12.617 6.164 4.043 1 97.12 102 ARG A C 1
ATOM 812 O O . ARG A 1 102 ? 12.328 5.18 3.359 1 97.12 102 ARG A O 1
ATOM 819 N N . PRO A 1 103 ? 12.344 7.434 3.629 1 97.5 103 PRO A N 1
ATOM 820 C CA . PRO A 1 103 ? 11.711 7.625 2.32 1 97.5 103 PRO A CA 1
ATOM 821 C C . PRO A 1 103 ? 12.609 7.203 1.162 1 97.5 103 PRO A C 1
ATOM 823 O O . PRO A 1 103 ? 13.836 7.285 1.266 1 97.5 103 PRO A O 1
ATOM 826 N N . VAL A 1 104 ? 11.945 6.672 0.116 1 98.56 104 VAL A N 1
ATOM 827 C CA . VAL A 1 104 ? 12.625 6.441 -1.151 1 98.56 104 VAL A CA 1
ATOM 828 C C . VAL A 1 104 ? 12.961 7.781 -1.811 1 98.56 104 VAL A C 1
ATOM 830 O O . VAL A 1 104 ? 12.109 8.672 -1.871 1 98.56 104 VAL A O 1
ATOM 833 N N . ARG A 1 105 ? 14.18 7.91 -2.367 1 98.31 105 ARG A N 1
ATOM 834 C CA . ARG A 1 105 ? 14.648 9.164 -2.947 1 98.31 105 ARG A CA 1
ATOM 835 C C . ARG A 1 105 ? 15.125 8.961 -4.379 1 98.31 105 ARG A C 1
ATOM 837 O O . ARG A 1 105 ? 15.461 7.84 -4.777 1 98.31 105 ARG A O 1
ATOM 844 N N . VAL A 1 106 ? 15.117 10.117 -5.074 1 98.69 106 VAL A N 1
ATOM 845 C CA . VAL A 1 106 ? 15.68 10.102 -6.422 1 98.69 106 VAL A CA 1
ATOM 846 C C . VAL A 1 106 ? 17.109 9.562 -6.379 1 98.69 106 VAL A C 1
ATOM 848 O O . VAL A 1 106 ? 17.906 9.984 -5.539 1 98.69 106 VAL A O 1
ATOM 851 N N . GLY A 1 107 ? 17.344 8.578 -7.27 1 98.31 107 GLY A N 1
ATOM 852 C CA . GLY A 1 107 ? 18.703 8.062 -7.395 1 98.31 107 GLY A CA 1
ATOM 853 C C . GLY A 1 107 ? 18.938 6.809 -6.57 1 98.31 107 GLY A C 1
ATOM 854 O O . GLY A 1 107 ? 19.953 6.129 -6.746 1 98.31 107 GLY A O 1
ATOM 855 N N . ASP A 1 108 ? 18.062 6.492 -5.688 1 98.44 108 ASP A N 1
ATOM 856 C CA . ASP A 1 108 ? 18.203 5.234 -4.961 1 98.44 108 ASP A CA 1
ATOM 857 C C . ASP A 1 108 ? 18.328 4.055 -5.926 1 98.44 108 ASP A C 1
ATOM 859 O O . ASP A 1 108 ? 17.641 4 -6.945 1 98.44 108 ASP A O 1
ATOM 863 N N . GLN A 1 109 ? 19.234 3.16 -5.637 1 98.62 109 GLN A N 1
ATOM 864 C CA . GLN A 1 109 ? 19.234 1.8 -6.168 1 98.62 109 GLN A CA 1
ATOM 865 C C . GLN A 1 109 ? 18.625 0.82 -5.164 1 98.62 109 GLN A C 1
ATOM 867 O O . GLN A 1 109 ? 19.234 0.532 -4.129 1 98.62 109 GLN A O 1
ATOM 872 N N . LEU A 1 110 ? 17.438 0.299 -5.523 1 98.56 110 LEU A N 1
ATOM 873 C CA . LEU A 1 110 ? 16.688 -0.509 -4.566 1 98.56 110 LEU A CA 1
ATOM 874 C C . LEU A 1 110 ? 16.859 -1.995 -4.863 1 98.56 110 LEU A C 1
ATOM 876 O O . LEU A 1 110 ? 16.609 -2.441 -5.984 1 98.56 110 LEU A O 1
ATOM 880 N N . TYR A 1 111 ? 17.297 -2.711 -3.85 1 97.94 111 TYR A N 1
ATOM 881 C CA . TYR A 1 111 ? 17.391 -4.168 -3.863 1 97.94 111 TYR A CA 1
ATOM 882 C C . TYR A 1 111 ? 16.281 -4.801 -3.031 1 97.94 111 TYR A C 1
ATOM 884 O O . TYR A 1 111 ? 15.859 -4.23 -2.02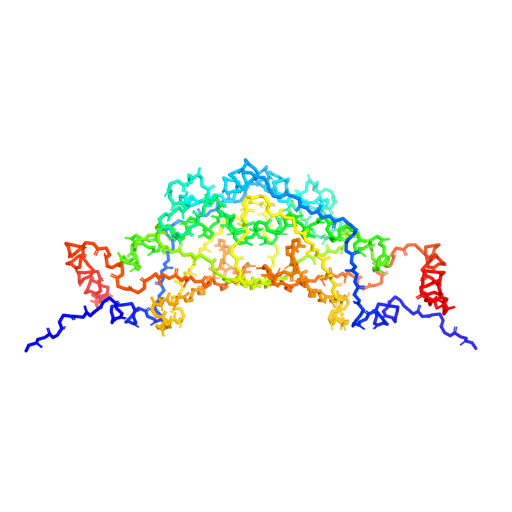3 1 97.94 111 TYR A O 1
ATOM 892 N N . CYS A 1 112 ? 15.836 -5.945 -3.467 1 97.81 112 CYS A N 1
ATOM 893 C CA . CYS A 1 112 ? 14.758 -6.598 -2.729 1 97.81 112 CYS A CA 1
ATOM 894 C C . CYS A 1 112 ? 15.086 -8.062 -2.461 1 97.81 112 CYS A C 1
ATOM 896 O O . CYS A 1 112 ? 15.484 -8.789 -3.373 1 97.81 112 CYS A O 1
ATOM 898 N N .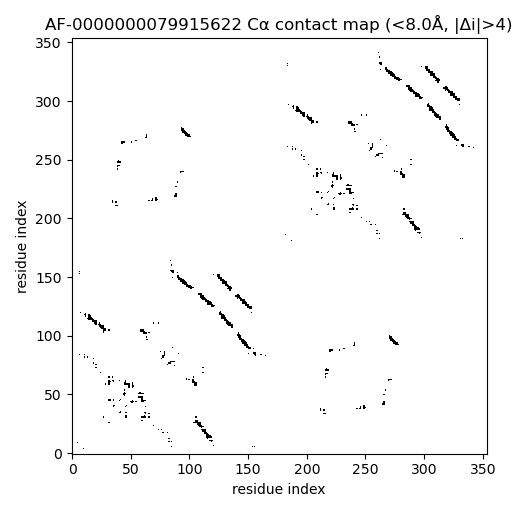 GLU A 1 113 ? 14.945 -8.484 -1.251 1 97.38 113 GLU A N 1
ATOM 899 C CA . GLU A 1 113 ? 14.953 -9.883 -0.834 1 97.38 113 GLU A CA 1
ATOM 900 C C . GLU A 1 113 ? 13.594 -10.297 -0.275 1 97.38 113 GLU A C 1
ATOM 902 O O . GLU A 1 113 ? 13.031 -9.609 0.583 1 97.38 113 GLU A O 1
ATOM 907 N N . SER A 1 114 ? 13.109 -11.398 -0.795 1 97.44 114 SER A N 1
ATOM 908 C CA . SER A 1 114 ? 11.797 -11.898 -0.378 1 97.44 114 SER A CA 1
ATOM 909 C C . SER A 1 114 ? 11.914 -13.25 0.307 1 97.44 114 SER A C 1
ATOM 911 O O . SER A 1 114 ? 12.445 -14.203 -0.271 1 97.44 114 SER A O 1
ATOM 913 N N . THR A 1 115 ? 11.438 -13.336 1.522 1 97.94 115 THR A N 1
ATOM 914 C CA . THR A 1 115 ? 11.438 -14.57 2.297 1 97.94 115 THR A CA 1
ATOM 915 C C . THR A 1 115 ? 10.023 -15.109 2.451 1 97.94 115 THR A C 1
ATOM 917 O O . THR A 1 115 ? 9.102 -14.367 2.805 1 97.94 115 THR A O 1
ATOM 920 N N . LEU A 1 116 ? 9.828 -16.391 2.051 1 97.81 116 LEU A N 1
ATOM 921 C CA . LEU A 1 116 ? 8.555 -17 2.418 1 97.81 116 LEU A CA 1
ATOM 922 C C . LEU A 1 116 ? 8.477 -17.219 3.926 1 97.81 116 LEU A C 1
ATOM 924 O O . LEU A 1 116 ? 9.086 -18.141 4.461 1 97.81 116 LEU A O 1
ATOM 928 N N . GLU A 1 117 ? 7.73 -16.406 4.551 1 98.31 117 GLU A N 1
ATOM 929 C CA . GLU A 1 117 ? 7.703 -16.406 6.012 1 98.31 117 GLU A CA 1
ATOM 930 C C . GLU A 1 117 ? 6.766 -17.484 6.539 1 98.31 117 GLU A C 1
ATOM 932 O O . GLU A 1 117 ? 7.039 -18.094 7.578 1 98.31 117 GLU A O 1
ATOM 937 N N . SER A 1 118 ? 5.684 -17.656 5.875 1 97.81 118 SER A N 1
ATOM 938 C CA . SER A 1 118 ? 4.746 -18.672 6.312 1 97.81 118 SER A CA 1
ATOM 939 C C . SER A 1 118 ? 3.908 -19.188 5.148 1 97.81 118 SER A C 1
ATOM 941 O O . SER A 1 118 ? 3.793 -18.531 4.117 1 97.81 118 SER A O 1
ATOM 943 N N . PHE A 1 119 ? 3.406 -20.406 5.344 1 96.38 119 PHE A N 1
ATOM 944 C CA . PHE A 1 119 ? 2.51 -21.094 4.434 1 96.38 119 PHE A CA 1
ATOM 945 C C . PHE A 1 119 ? 1.475 -21.906 5.207 1 96.38 119 PHE A C 1
ATOM 947 O O . PHE A 1 119 ? 1.814 -22.609 6.16 1 96.38 119 PHE A O 1
ATOM 954 N N . ARG A 1 120 ? 0.249 -21.766 4.758 1 95.25 120 ARG A N 1
ATOM 955 C CA . ARG A 1 120 ? -0.782 -22.609 5.348 1 95.25 120 ARG A CA 1
ATOM 956 C C . ARG A 1 120 ? -1.885 -22.922 4.34 1 95.25 120 ARG A C 1
ATOM 958 O O . ARG A 1 120 ? -2.174 -22.094 3.461 1 95.25 120 ARG A O 1
ATOM 965 N N . GLU A 1 121 ? -2.443 -24.031 4.512 1 91.69 121 GLU A N 1
ATOM 966 C CA . GLU A 1 121 ? -3.666 -24.375 3.797 1 91.69 121 GLU A CA 1
ATOM 967 C C . GLU A 1 121 ? -4.906 -24.031 4.613 1 91.69 121 GLU A C 1
ATOM 969 O O . GLU A 1 121 ? -4.957 -24.281 5.816 1 91.69 121 GLU A O 1
ATOM 974 N N . SER A 1 122 ? -5.746 -23.344 3.953 1 87.88 122 SER A N 1
ATOM 975 C CA . SER A 1 122 ? -6.965 -22.938 4.645 1 87.88 122 SER A CA 1
ATOM 976 C C . SER A 1 122 ? -8.18 -23.031 3.723 1 87.88 122 SER A C 1
ATOM 978 O O . SER A 1 122 ? -8.297 -22.266 2.766 1 87.88 122 SER A O 1
ATOM 980 N N . HIS A 1 123 ? -9.141 -23.938 4.125 1 85.06 123 HIS A N 1
ATOM 981 C CA . HIS A 1 123 ? -10.43 -24.062 3.459 1 85.06 123 HIS A CA 1
ATOM 982 C C . HIS A 1 123 ? -10.266 -24.125 1.944 1 85.06 123 HIS A C 1
ATOM 984 O O . HIS A 1 123 ? -10.938 -23.391 1.21 1 85.06 123 HIS A O 1
ATOM 990 N N . GLY A 1 124 ? -9.367 -24.906 1.44 1 84.19 124 GLY A N 1
ATOM 991 C CA . GLY A 1 124 ? -9.211 -25.125 0.012 1 84.19 124 GLY A CA 1
ATOM 992 C C . GLY A 1 124 ? -8.352 -24.062 -0.661 1 84.19 124 GLY A C 1
ATOM 993 O O . GLY A 1 124 ? -8.219 -24.062 -1.886 1 84.19 124 GLY A O 1
ATOM 994 N N . GLN A 1 125 ? -7.793 -23.172 0.137 1 90.5 125 GLN A N 1
ATOM 995 C CA . GLN A 1 125 ? -6.887 -22.156 -0.386 1 90.5 125 GLN A CA 1
ATOM 996 C C . GLN A 1 125 ? -5.523 -22.234 0.293 1 90.5 125 GLN A C 1
ATOM 998 O O . GLN A 1 125 ? -5.422 -22.641 1.449 1 90.5 125 GLN A O 1
ATOM 1003 N N . ASP A 1 126 ? -4.531 -22.047 -0.489 1 93.38 126 ASP A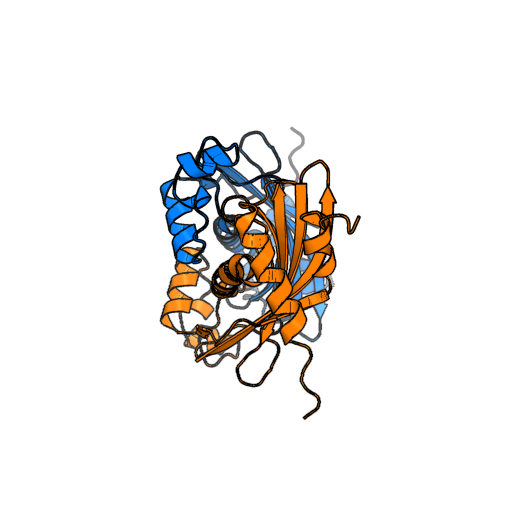 N 1
ATOM 1004 C CA . ASP A 1 126 ? -3.186 -21.875 0.048 1 93.38 126 ASP A CA 1
ATOM 1005 C C . ASP A 1 126 ? -2.889 -20.406 0.339 1 93.38 126 ASP A C 1
ATOM 1007 O O . ASP A 1 126 ? -3.1 -19.547 -0.516 1 93.38 126 ASP A O 1
ATOM 1011 N N . VAL A 1 127 ? -2.422 -20.172 1.522 1 95.81 127 VAL A N 1
ATOM 1012 C CA . VAL A 1 127 ? -2.08 -18.812 1.928 1 95.81 127 VAL A CA 1
ATOM 1013 C C . VAL A 1 127 ? -0.571 -18.688 2.131 1 95.81 127 VAL A C 1
ATOM 1015 O O . VAL A 1 127 ? 0.008 -19.406 2.949 1 95.81 127 VAL A O 1
ATOM 1018 N N . LEU A 1 128 ? 0.033 -17.828 1.358 1 96.38 128 LEU A N 1
ATOM 1019 C CA . LEU A 1 128 ? 1.468 -17.578 1.424 1 96.38 128 LEU A CA 1
ATOM 1020 C C . LEU A 1 128 ? 1.745 -16.172 1.942 1 96.38 128 LEU A C 1
ATOM 1022 O O . LEU A 1 128 ? 1.095 -15.203 1.524 1 96.38 128 LEU A O 1
ATOM 1026 N N . VAL A 1 129 ? 2.711 -16.047 2.883 1 98 129 VAL A N 1
ATOM 1027 C CA . VAL A 1 129 ? 3.146 -14.727 3.354 1 98 129 VAL A CA 1
ATOM 1028 C C . VAL A 1 129 ? 4.621 -14.523 3.012 1 98 129 VAL A C 1
ATOM 1030 O O . VAL A 1 129 ? 5.48 -15.281 3.465 1 98 129 VAL A O 1
ATOM 1033 N N . PHE A 1 130 ? 4.844 -13.469 2.248 1 97.5 130 PHE A N 1
ATOM 1034 C CA . PHE A 1 130 ? 6.207 -13.07 1.917 1 97.5 130 PHE A CA 1
ATOM 1035 C C . PHE A 1 130 ? 6.621 -11.836 2.707 1 97.5 130 PHE A C 1
ATOM 1037 O O . PHE A 1 130 ? 5.891 -10.836 2.736 1 97.5 130 PHE A O 1
ATOM 1044 N N . ARG A 1 131 ? 7.738 -11.938 3.381 1 98.25 131 ARG A N 1
ATOM 1045 C CA . ARG A 1 131 ? 8.406 -10.758 3.916 1 98.25 131 ARG A CA 1
ATOM 1046 C C . ARG A 1 131 ? 9.422 -10.211 2.922 1 98.25 131 ARG A C 1
ATOM 1048 O O . ARG A 1 131 ? 10.344 -10.922 2.504 1 98.25 131 ARG A O 1
ATOM 1055 N N . ASN A 1 132 ? 9.297 -8.961 2.529 1 98.12 132 ASN A N 1
ATOM 1056 C CA . ASN A 1 132 ? 10.148 -8.305 1.546 1 98.12 132 ASN A CA 1
ATOM 1057 C C . ASN A 1 132 ? 11.008 -7.215 2.184 1 98.12 132 ASN A C 1
ATOM 1059 O O . ASN A 1 132 ? 10.484 -6.27 2.773 1 98.12 132 ASN A O 1
ATOM 1063 N N . GLU A 1 133 ? 12.289 -7.414 2.07 1 98.5 133 GLU A N 1
ATOM 1064 C CA . GLU A 1 133 ? 13.234 -6.422 2.57 1 98.5 133 GLU A CA 1
ATOM 1065 C C . GLU A 1 133 ? 13.867 -5.641 1.424 1 98.5 133 GLU A C 1
ATOM 1067 O O . GLU A 1 133 ? 14.562 -6.215 0.584 1 98.5 133 GLU A O 1
ATOM 1072 N N . ILE A 1 134 ? 13.602 -4.332 1.438 1 98.5 134 ILE A N 1
ATOM 1073 C CA . ILE A 1 134 ? 14.148 -3.449 0.415 1 98.5 134 ILE A CA 1
ATOM 1074 C C . ILE A 1 134 ? 15.289 -2.623 1.005 1 98.5 134 ILE A C 1
ATOM 1076 O O . ILE A 1 134 ? 15.125 -1.968 2.035 1 98.5 134 ILE A O 1
ATOM 1080 N N . THR A 1 135 ? 16.406 -2.676 0.378 1 98.5 135 THR A N 1
ATOM 1081 C CA . THR A 1 135 ? 17.594 -1.943 0.797 1 98.5 135 THR A CA 1
ATOM 1082 C C . THR A 1 135 ? 18.125 -1.065 -0.337 1 98.5 135 THR A C 1
ATOM 1084 O O . THR A 1 135 ? 17.719 -1.225 -1.49 1 98.5 135 THR A O 1
ATOM 1087 N N . ASP A 1 136 ? 18.969 -0.095 0.036 1 98.31 136 ASP A N 1
ATOM 1088 C CA . ASP A 1 136 ? 19.609 0.732 -0.985 1 98.31 136 ASP A CA 1
ATOM 1089 C C . ASP A 1 136 ? 20.984 0.191 -1.352 1 98.31 136 ASP A C 1
ATOM 1091 O O . ASP A 1 136 ? 21.375 -0.901 -0.923 1 98.31 136 ASP A O 1
ATOM 1095 N N . GLY A 1 137 ? 21.75 0.893 -2.217 1 97.31 137 GLY A N 1
ATOM 1096 C CA . GLY A 1 137 ? 23.031 0.452 -2.729 1 97.31 137 GLY A CA 1
ATOM 1097 C C . GLY A 1 137 ? 24.078 0.292 -1.646 1 97.31 137 GLY A C 1
ATOM 1098 O O . GLY A 1 137 ? 25.062 -0.44 -1.824 1 97.31 137 GLY A O 1
ATOM 1099 N N . ASP A 1 138 ? 23.906 0.91 -0.536 1 97.5 138 ASP A N 1
ATOM 1100 C CA . ASP A 1 138 ? 24.844 0.834 0.573 1 97.5 138 ASP A CA 1
ATOM 1101 C C . ASP A 1 138 ? 24.406 -0.213 1.597 1 97.5 138 ASP A C 1
ATOM 1103 O O . ASP A 1 138 ? 25.047 -0.369 2.641 1 97.5 138 ASP A O 1
ATOM 1107 N N . GLY A 1 139 ? 23.344 -0.81 1.334 1 97.19 139 GLY A N 1
ATOM 1108 C CA . GLY A 1 139 ? 22.844 -1.84 2.23 1 97.19 139 GLY A CA 1
ATOM 1109 C C . GLY A 1 139 ? 21.938 -1.294 3.324 1 97.19 139 GLY A C 1
ATOM 1110 O O . GLY A 1 139 ? 21.5 -2.039 4.199 1 97.19 139 GLY A O 1
ATOM 1111 N N . GLY A 1 140 ? 21.641 0.002 3.295 1 98.5 140 GLY A N 1
ATOM 1112 C CA . GLY A 1 140 ? 20.75 0.589 4.277 1 98.5 140 GLY A CA 1
ATOM 1113 C C . GLY A 1 140 ? 19.297 0.203 4.07 1 98.5 140 GLY A C 1
ATOM 1114 O O . GLY A 1 140 ? 18.828 0.115 2.934 1 98.5 140 GLY A O 1
ATOM 1115 N N . ALA A 1 141 ? 18.594 -0.021 5.223 1 98.62 141 ALA A N 1
ATOM 1116 C CA . ALA A 1 141 ? 17.188 -0.396 5.152 1 98.62 141 ALA A CA 1
ATOM 1117 C C . ALA A 1 141 ? 16.328 0.765 4.645 1 98.62 141 ALA A C 1
ATOM 1119 O O . ALA A 1 141 ? 16.438 1.889 5.137 1 98.62 141 ALA A O 1
ATOM 1120 N N . VAL A 1 142 ? 15.469 0.492 3.664 1 98.62 142 VAL A N 1
ATOM 1121 C CA . VAL A 1 142 ? 14.57 1.503 3.113 1 98.62 142 VAL A CA 1
ATOM 1122 C C . VAL A 1 142 ? 13.133 1.176 3.49 1 98.62 142 VAL A C 1
ATOM 1124 O O . VAL A 1 142 ? 12.398 2.041 3.977 1 98.62 142 VAL A O 1
ATOM 1127 N N . GLN A 1 143 ? 12.742 -0.07 3.242 1 98.62 143 GLN A N 1
ATOM 1128 C CA . GLN A 1 143 ? 11.367 -0.49 3.51 1 98.62 143 GLN A CA 1
ATOM 1129 C C . GLN A 1 143 ? 11.297 -1.992 3.768 1 98.62 143 GLN A C 1
ATOM 1131 O O . GLN A 1 143 ? 12 -2.773 3.129 1 98.62 143 GLN A O 1
ATOM 1136 N N . THR A 1 144 ? 10.469 -2.383 4.738 1 98.5 144 THR A N 1
ATOM 1137 C CA . THR A 1 144 ? 10.055 -3.766 4.934 1 98.5 144 THR A CA 1
ATOM 1138 C C . THR A 1 144 ? 8.555 -3.916 4.699 1 98.5 144 THR A C 1
ATOM 1140 O O . THR A 1 144 ? 7.758 -3.104 5.184 1 98.5 144 THR A O 1
ATOM 1143 N N . SER A 1 145 ? 8.203 -4.93 3.932 1 98 145 SER A N 1
ATOM 1144 C CA . SER A 1 145 ? 6.781 -5.152 3.686 1 98 145 SER A CA 1
ATOM 1145 C C . SER A 1 145 ? 6.422 -6.625 3.826 1 98 145 SER A C 1
ATOM 1147 O O . SER A 1 145 ? 7.281 -7.496 3.686 1 98 145 SER A O 1
ATOM 1149 N N . TRP A 1 146 ? 5.227 -6.918 4.223 1 98.12 146 TRP A N 1
ATOM 1150 C CA . TRP A 1 146 ? 4.617 -8.242 4.23 1 98.12 146 TRP A CA 1
ATOM 1151 C C . TRP A 1 146 ? 3.445 -8.312 3.26 1 98.12 146 TRP A C 1
ATOM 1153 O O . TRP A 1 146 ? 2.539 -7.48 3.311 1 98.12 146 TRP A O 1
ATOM 1163 N N . THR A 1 147 ? 3.562 -9.25 2.4 1 97.19 147 THR A N 1
ATOM 1164 C CA . THR A 1 147 ? 2.531 -9.469 1.391 1 97.19 147 THR A CA 1
ATOM 1165 C C . THR A 1 147 ? 1.874 -10.836 1.575 1 97.19 147 THR A C 1
ATOM 1167 O O . THR A 1 147 ? 2.561 -11.859 1.64 1 97.19 147 THR A O 1
ATOM 1170 N N . THR A 1 148 ? 0.608 -10.867 1.729 1 97 148 THR A N 1
ATOM 1171 C CA . THR A 1 148 ? -0.141 -12.117 1.795 1 97 148 THR A CA 1
ATOM 1172 C C . THR A 1 148 ? -0.775 -12.438 0.444 1 97 148 THR A C 1
ATOM 1174 O O . THR A 1 148 ? -1.479 -11.602 -0.131 1 97 148 THR A O 1
ATOM 1177 N N . MET A 1 149 ? -0.507 -13.648 -0.015 1 95.38 149 MET A N 1
ATOM 1178 C CA . MET A 1 149 ? -1.055 -14.148 -1.271 1 95.38 149 MET A CA 1
ATOM 1179 C C . MET A 1 149 ? -1.898 -15.398 -1.038 1 95.38 149 MET A C 1
ATOM 1181 O O . MET A 1 149 ? -1.561 -16.234 -0.195 1 95.38 149 MET A O 1
ATOM 1185 N N . THR A 1 150 ? -2.934 -15.484 -1.799 1 93.94 150 THR A N 1
ATOM 1186 C CA . THR A 1 150 ? -3.797 -16.656 -1.718 1 93.94 150 THR A CA 1
ATOM 1187 C C . THR A 1 150 ? -3.91 -17.344 -3.078 1 93.94 150 THR A C 1
ATOM 1189 O O . THR A 1 150 ? -4.156 -16.688 -4.09 1 93.94 150 THR A O 1
ATOM 1192 N N . ALA A 1 151 ? -3.666 -18.609 -3.047 1 91 151 ALA A N 1
ATOM 1193 C CA . ALA A 1 151 ? -3.781 -19.453 -4.238 1 91 151 ALA A CA 1
ATOM 1194 C C . ALA A 1 151 ? -4.75 -20.609 -4 1 91 151 ALA A C 1
ATOM 1196 O O . ALA A 1 151 ? -4.965 -21.016 -2.861 1 91 151 ALA A O 1
ATOM 1197 N N . ARG A 1 152 ? -5.492 -20.953 -5.078 1 82.19 152 ARG A N 1
ATOM 1198 C CA . ARG A 1 152 ? -6.32 -22.156 -4.941 1 82.19 152 ARG A CA 1
ATOM 1199 C C . ARG A 1 152 ? -5.461 -23.391 -4.715 1 82.19 152 ARG A C 1
ATOM 1201 O O . ARG A 1 152 ? -4.43 -23.562 -5.363 1 82.19 152 ARG A O 1
ATOM 1208 N N . SER A 1 153 ? -6.055 -24.078 -3.703 1 74.06 153 SER A N 1
ATOM 1209 C CA . SER A 1 153 ? -5.344 -25.312 -3.381 1 74.06 153 SER A CA 1
ATOM 1210 C C . SER A 1 153 ? -5.434 -26.312 -4.523 1 74.06 153 SER A C 1
ATOM 1212 O O . SER A 1 153 ? -6.484 -26.453 -5.148 1 74.06 153 SER A O 1
ATOM 1214 N N . GLY A 1 154 ? -4.344 -26.906 -4.949 1 61.59 154 GLY A N 1
ATOM 1215 C CA . GLY A 1 154 ? -4.387 -27.938 -5.988 1 61.59 154 GLY A CA 1
ATOM 1216 C C . GLY A 1 154 ? -4.234 -27.359 -7.387 1 61.59 154 GLY A C 1
ATOM 1217 O O . GLY A 1 154 ? -4.227 -28.109 -8.367 1 61.59 154 GLY A O 1
ATOM 1218 N N . GLY A 1 155 ? -4.438 -26.203 -7.508 1 54.97 155 GLY A N 1
ATOM 1219 C CA . GLY A 1 155 ? -4.379 -25.609 -8.828 1 54.97 155 GLY A CA 1
ATOM 1220 C C . GLY A 1 155 ? -2.975 -25.562 -9.406 1 54.97 155 GLY A C 1
ATOM 1221 O O . GLY A 1 155 ? -2.596 -24.578 -10.047 1 54.97 155 GLY A O 1
ATOM 1222 N N . VAL A 1 156 ? -2.279 -26.625 -9.055 1 51.66 156 VAL A N 1
ATOM 1223 C CA . VAL A 1 156 ? -0.895 -26.828 -9.469 1 51.66 156 VAL A CA 1
ATOM 1224 C C . VAL A 1 156 ? -0.789 -26.734 -10.984 1 51.66 156 VAL A C 1
ATOM 1226 O O . VAL A 1 156 ? -1.67 -27.203 -11.711 1 51.66 156 VAL A O 1
ATOM 1229 N N . ILE A 1 157 ? -0.002 -25.812 -11.406 1 52.56 157 ILE A N 1
ATOM 1230 C CA . ILE A 1 157 ? 0.507 -25.859 -12.773 1 52.56 157 ILE A CA 1
ATOM 1231 C C . ILE A 1 157 ? 0.864 -27.297 -13.141 1 52.56 157 ILE A C 1
ATOM 1233 O O . ILE A 1 157 ? 1.248 -28.078 -12.273 1 52.56 157 ILE A O 1
ATOM 1237 N N . ASP A 1 158 ? 0.693 -27.766 -14.312 1 46.5 158 ASP A N 1
ATOM 1238 C CA . ASP A 1 158 ? 0.994 -29.016 -14.984 1 46.5 158 ASP A CA 1
ATOM 1239 C C . ASP A 1 158 ? 2.279 -29.641 -14.445 1 46.5 158 ASP A C 1
ATOM 1241 O O . ASP A 1 158 ? 3.227 -28.922 -14.109 1 46.5 158 ASP A O 1
ATOM 1245 N N . GLU A 1 159 ? 2.25 -30.953 -14.031 1 44.47 159 GLU A N 1
ATOM 1246 C CA . GLU A 1 159 ? 3.203 -31.984 -13.609 1 44.47 159 GLU A CA 1
ATOM 1247 C C . GLU A 1 159 ? 4.562 -31.766 -14.266 1 44.47 159 GLU A C 1
ATOM 1249 O O . GLU A 1 159 ? 5.602 -32.062 -13.672 1 44.47 159 GLU A O 1
ATOM 1254 N N . ALA A 1 160 ? 4.668 -31.562 -15.539 1 43.03 160 ALA A N 1
ATOM 1255 C CA . ALA A 1 160 ? 5.922 -31.547 -16.281 1 43.03 160 ALA A CA 1
ATOM 1256 C C . ALA A 1 160 ? 6.879 -30.5 -15.711 1 43.03 160 ALA A C 1
ATOM 1258 O O . ALA A 1 160 ? 8.102 -30.672 -15.781 1 43.03 160 ALA A O 1
ATOM 1259 N N . LEU A 1 161 ? 6.484 -29.578 -15.016 1 40.34 161 LEU A N 1
ATOM 1260 C CA . LEU A 1 161 ? 7.363 -28.562 -14.469 1 40.34 161 LEU A CA 1
ATOM 1261 C C . LEU A 1 161 ? 7.891 -28.969 -13.102 1 40.34 161 LEU A C 1
ATOM 1263 O O . LEU A 1 161 ? 8.961 -28.516 -12.68 1 40.34 161 LEU A O 1
ATOM 1267 N N . ALA A 1 162 ? 7.441 -29.859 -12.375 1 41.22 162 ALA A N 1
ATOM 1268 C CA . ALA A 1 162 ? 7.93 -30.422 -11.117 1 41.22 162 ALA A CA 1
ATOM 1269 C C . ALA A 1 162 ? 9.344 -30.969 -11.273 1 41.22 162 ALA A C 1
ATOM 1271 O O . ALA A 1 162 ? 10.148 -30.922 -10.336 1 41.22 162 ALA A O 1
ATOM 1272 N N . GLY A 1 163 ? 9.688 -31.469 -12.32 1 41.16 163 GLY A N 1
ATOM 1273 C CA . GLY A 1 163 ? 11.023 -32 -12.57 1 41.16 163 GLY A CA 1
ATOM 1274 C C . GLY A 1 163 ? 12.102 -30.938 -12.508 1 41.16 163 GLY A C 1
ATOM 1275 O O . GLY A 1 163 ? 13.234 -31.203 -12.094 1 41.16 163 GLY A O 1
ATOM 1276 N N . VAL A 1 164 ? 11.852 -29.75 -12.938 1 41.28 164 VAL A N 1
ATOM 1277 C CA . VAL A 1 164 ? 12.875 -28.719 -13.055 1 41.28 164 VAL A CA 1
ATOM 1278 C C . VAL A 1 164 ? 13.195 -28.156 -11.672 1 41.28 164 VAL A C 1
ATOM 1280 O O . VAL A 1 164 ? 14.359 -27.844 -11.375 1 41.28 164 VAL A O 1
ATOM 1283 N N . VAL A 1 165 ? 12.391 -28.109 -10.727 1 41.25 165 VAL A N 1
ATOM 1284 C CA . VAL A 1 165 ? 12.641 -27.531 -9.406 1 41.25 165 VAL A CA 1
ATOM 1285 C C . VAL A 1 165 ? 13.539 -28.469 -8.594 1 41.25 165 VAL A C 1
ATOM 1287 O O . VAL A 1 165 ? 14.398 -28.016 -7.836 1 41.25 165 VAL A O 1
ATOM 1290 N N . ALA A 1 166 ? 13.5 -29.734 -8.664 1 42.34 166 ALA A N 1
ATOM 1291 C CA . ALA A 1 166 ? 14.43 -30.656 -7.992 1 42.34 166 ALA A CA 1
ATOM 1292 C C . ALA A 1 166 ? 15.875 -30.359 -8.391 1 42.34 166 ALA A C 1
ATOM 1294 O O . ALA A 1 166 ? 16.781 -30.453 -7.562 1 42.34 166 ALA A O 1
ATOM 1295 N N . ASP A 1 167 ? 16.172 -29.906 -9.562 1 42.19 167 ASP A N 1
ATOM 1296 C CA . ASP A 1 167 ? 17.531 -29.656 -10.031 1 42.19 167 ASP A CA 1
ATOM 1297 C C . ASP A 1 167 ? 18.062 -28.344 -9.477 1 42.19 167 ASP A C 1
ATOM 1299 O O . ASP A 1 167 ? 19.25 -28.234 -9.148 1 42.19 167 ASP A O 1
ATOM 1303 N N . VAL A 1 168 ? 17.266 -27.312 -9.133 1 42.03 168 VAL A N 1
ATOM 1304 C CA . VAL A 1 168 ? 17.75 -26 -8.688 1 42.03 168 VAL A CA 1
ATOM 1305 C C . VAL A 1 168 ? 18.062 -26.062 -7.195 1 42.03 168 VAL A C 1
ATOM 1307 O O . VAL A 1 168 ? 18.984 -25.391 -6.723 1 42.03 168 VAL A O 1
ATOM 1310 N N . THR A 1 169 ? 17.406 -26.766 -6.352 1 41.97 169 THR A N 1
ATOM 1311 C CA . THR A 1 169 ? 17.719 -26.922 -4.938 1 41.97 169 THR A CA 1
ATOM 1312 C C . THR A 1 169 ? 18.984 -27.734 -4.754 1 41.97 169 THR A C 1
ATOM 1314 O O . THR A 1 169 ? 19.656 -27.641 -3.721 1 41.97 169 THR A O 1
ATOM 1317 N N . ARG A 1 170 ? 19.422 -28.609 -5.629 1 38.94 170 ARG A N 1
ATOM 1318 C CA . ARG A 1 170 ? 20.656 -29.391 -5.582 1 38.94 170 ARG A CA 1
ATOM 1319 C C . ARG A 1 170 ? 21.844 -28.516 -5.965 1 38.94 170 ARG A C 1
ATOM 1321 O O . ARG A 1 170 ? 22.953 -28.734 -5.473 1 38.94 170 ARG A O 1
ATOM 1328 N N . ARG A 1 171 ? 21.75 -27.625 -6.918 1 39.59 171 ARG A N 1
ATOM 1329 C CA . ARG A 1 171 ? 22.953 -26.938 -7.41 1 39.59 171 ARG A CA 1
ATOM 1330 C C . ARG A 1 171 ? 23.406 -25.875 -6.426 1 39.59 171 ARG A C 1
ATOM 1332 O O . ARG A 1 171 ? 24.5 -25.312 -6.574 1 39.59 171 ARG A O 1
ATOM 1339 N N . ARG A 1 172 ? 22.578 -25.328 -5.555 1 39.69 172 ARG A N 1
ATOM 1340 C CA . ARG A 1 172 ? 23.125 -24.203 -4.797 1 39.69 172 ARG A CA 1
ATOM 1341 C C . ARG A 1 172 ? 23.891 -24.688 -3.568 1 39.69 172 ARG A C 1
ATOM 1343 O O . ARG A 1 172 ? 24.078 -23.938 -2.613 1 39.69 172 ARG A O 1
ATOM 1350 N N . ALA A 1 173 ? 24.141 -26 -3.434 1 37.16 173 ALA A N 1
ATOM 1351 C CA . ALA A 1 173 ? 25.219 -26.266 -2.479 1 37.16 173 ALA A CA 1
ATOM 1352 C C . ALA A 1 173 ? 26.547 -25.672 -2.955 1 37.16 173 ALA A C 1
ATOM 1354 O O . ALA A 1 173 ? 27.016 -26 -4.043 1 37.16 173 ALA A O 1
ATOM 1355 N N . PRO A 1 174 ? 26.812 -24.453 -2.584 1 32.94 174 PRO A N 1
ATOM 1356 C CA . PRO A 1 174 ? 28.141 -24 -2.984 1 32.94 174 PRO A CA 1
ATOM 1357 C C . PRO A 1 174 ? 29.219 -25.078 -2.832 1 32.94 174 PRO A C 1
ATOM 1359 O O . PRO A 1 174 ? 29.125 -25.922 -1.942 1 32.94 174 PRO A O 1
ATOM 1362 N N . ARG A 1 175 ? 29.75 -25.516 -3.902 1 29.45 175 ARG A N 1
ATOM 1363 C CA . ARG A 1 175 ? 31.047 -26.172 -3.871 1 29.45 175 ARG A CA 1
ATOM 1364 C C . ARG A 1 175 ? 32.031 -25.422 -2.961 1 29.45 175 ARG A C 1
ATOM 1366 O O . ARG A 1 175 ? 32.062 -24.188 -2.973 1 29.45 175 ARG A O 1
ATOM 1373 N N . ARG A 1 176 ? 32.312 -25.984 -1.831 1 28.31 176 ARG A N 1
ATOM 1374 C CA . ARG A 1 176 ? 33.5 -25.688 -1.022 1 28.31 176 ARG A CA 1
ATOM 1375 C C . ARG A 1 176 ? 34.688 -25.344 -1.903 1 28.31 176 ARG A C 1
ATOM 1377 O O . ARG A 1 176 ? 35.188 -26.188 -2.666 1 28.31 176 ARG A O 1
ATOM 1384 N N . TYR A 1 177 ? 34.656 -24.219 -2.695 1 23.97 177 TYR A N 1
ATOM 1385 C CA . TYR A 1 177 ? 36.031 -23.891 -3.057 1 23.97 177 TYR A CA 1
ATOM 1386 C C . TYR A 1 177 ? 36.812 -23.375 -1.847 1 23.97 177 TYR A C 1
ATOM 1388 O O . TYR A 1 177 ? 36.219 -22.797 -0.924 1 23.97 177 TYR A O 1
ATOM 1396 N N . MET B 1 1 ? -7.164 30.25 34.688 1 38.16 1 MET B N 1
ATOM 1397 C CA . MET B 1 1 ? -6.266 30.391 33.531 1 38.16 1 MET B CA 1
ATOM 1398 C C . MET B 1 1 ? -6.449 29.234 32.562 1 38.16 1 MET B C 1
ATOM 1400 O O . MET B 1 1 ? -6.102 28.094 32.875 1 38.16 1 MET B O 1
ATOM 1404 N N . THR B 1 2 ? -7.547 29.094 31.891 1 45 2 THR B N 1
ATOM 1405 C CA . THR B 1 2 ? -7.934 27.969 31.031 1 45 2 THR B CA 1
ATOM 1406 C C . THR B 1 2 ? -6.812 27.625 30.062 1 45 2 THR B C 1
ATOM 1408 O O . THR B 1 2 ? -6.406 28.469 29.25 1 45 2 THR B O 1
ATOM 1411 N N . ALA B 1 3 ? -5.816 26.969 30.406 1 51.91 3 ALA B N 1
ATOM 1412 C CA . ALA B 1 3 ? -4.59 26.656 29.672 1 51.91 3 ALA B CA 1
ATOM 1413 C C . ALA B 1 3 ? -4.891 26.375 28.203 1 51.91 3 ALA B C 1
ATOM 1415 O O . ALA B 1 3 ? -5.887 25.719 27.875 1 51.91 3 ALA B O 1
ATOM 1416 N N . GLU B 1 4 ? -4.613 27.344 27.312 1 61 4 GLU B N 1
ATOM 1417 C CA . GLU B 1 4 ? -4.766 27.172 25.875 1 61 4 GLU B CA 1
ATOM 1418 C C . GLU B 1 4 ? -4.301 25.797 25.422 1 61 4 GLU B C 1
ATOM 1420 O O . GLU B 1 4 ? -3.225 25.344 25.812 1 61 4 GLU B O 1
ATOM 1425 N N . LEU B 1 5 ? -5.238 24.922 25.141 1 68.88 5 LEU B N 1
ATOM 1426 C CA . LEU B 1 5 ? -4.926 23.578 24.672 1 68.88 5 LEU B CA 1
ATOM 1427 C C . LEU B 1 5 ? -3.816 23.609 23.625 1 68.88 5 LEU B C 1
ATOM 1429 O O . LEU B 1 5 ? -3.84 24.438 22.719 1 68.88 5 LEU B O 1
ATOM 1433 N N . THR B 1 6 ? -2.715 22.953 23.938 1 80.31 6 THR B N 1
ATOM 1434 C CA . THR B 1 6 ? -1.652 22.781 22.953 1 80.31 6 THR B CA 1
ATOM 1435 C C . THR B 1 6 ? -2.162 22.016 21.734 1 80.31 6 THR B C 1
ATOM 1437 O O . THR B 1 6 ? -3.279 21.5 21.734 1 80.31 6 THR B O 1
ATOM 1440 N N . VAL B 1 7 ? -1.483 22.078 20.672 1 80 7 VAL B N 1
ATOM 1441 C CA . VAL B 1 7 ? -1.76 21.281 19.484 1 80 7 VAL B CA 1
ATOM 1442 C C . VAL B 1 7 ? -1.928 19.812 19.875 1 80 7 VAL B C 1
ATOM 1444 O O . VAL B 1 7 ? -2.865 19.156 19.422 1 80 7 VAL B O 1
ATOM 1447 N N . SER B 1 8 ? -1.055 19.438 20.703 1 84.06 8 SER B N 1
ATOM 1448 C CA . SER B 1 8 ? -1.083 18.047 21.141 1 84.06 8 SER B CA 1
ATOM 1449 C C . SER B 1 8 ? -2.383 17.719 21.859 1 84.06 8 SER B C 1
ATOM 1451 O O . SER B 1 8 ? -2.965 16.656 21.656 1 84.06 8 SER B O 1
ATOM 1453 N N . ASP B 1 9 ? -2.748 18.609 22.641 1 85.31 9 ASP B N 1
ATOM 1454 C CA . ASP B 1 9 ? -3.992 18.391 23.375 1 85.31 9 ASP B CA 1
ATOM 1455 C C . ASP B 1 9 ? -5.184 18.312 22.422 1 85.31 9 ASP B C 1
ATOM 1457 O O . ASP B 1 9 ? -6.082 17.484 22.625 1 85.31 9 ASP B O 1
ATOM 1461 N N . GLN B 1 10 ? -5.168 19.156 21.531 1 85.69 10 GLN B N 1
ATOM 1462 C CA . GLN B 1 10 ? -6.266 19.219 20.578 1 85.69 10 GLN B CA 1
ATOM 1463 C C . GLN B 1 10 ? -6.367 17.922 19.766 1 85.69 10 GLN B C 1
ATOM 1465 O O . GLN B 1 10 ? -7.461 17.391 19.562 1 85.69 10 GLN B O 1
ATOM 1470 N N . VAL B 1 11 ? -5.285 17.422 19.359 1 91 11 VAL B N 1
ATOM 1471 C CA . VAL B 1 11 ? -5.285 16.203 18.547 1 91 11 VAL B CA 1
ATOM 1472 C C . VAL B 1 11 ? -5.637 15 19.422 1 91 11 VAL B C 1
ATOM 1474 O O . VAL B 1 11 ? -6.406 14.133 19.016 1 91 11 VAL B O 1
ATOM 1477 N N . ALA B 1 12 ? -5.066 14.961 20.609 1 91.56 12 ALA B N 1
ATOM 1478 C CA . ALA B 1 12 ? -5.355 13.867 21.547 1 91.56 12 ALA B CA 1
ATOM 1479 C C . ALA B 1 12 ? -6.852 13.758 21.812 1 91.56 12 ALA B C 1
ATOM 1481 O O . ALA B 1 12 ? -7.375 12.656 21.984 1 91.56 12 ALA B O 1
ATOM 1482 N N . ALA B 1 13 ? -7.52 14.836 21.797 1 92.44 13 ALA B N 1
ATOM 1483 C CA . ALA B 1 13 ? -8.953 14.859 22.078 1 92.44 13 ALA B CA 1
ATOM 1484 C C . ALA B 1 13 ? -9.742 14.234 20.922 1 92.44 13 ALA B C 1
ATOM 1486 O O . ALA B 1 13 ? -10.914 13.891 21.078 1 92.44 13 ALA B O 1
ATOM 1487 N N . LEU B 1 14 ? -9.117 14.125 19.812 1 94.44 14 LEU B N 1
ATOM 1488 C CA . LEU B 1 14 ? -9.773 13.586 18.625 1 94.44 14 LEU B CA 1
ATOM 1489 C C . LEU B 1 14 ? -9.617 12.07 18.547 1 94.44 14 LEU B C 1
ATOM 1491 O O . LEU B 1 14 ? -10.258 11.414 17.734 1 94.44 14 LEU B O 1
ATOM 1495 N N . VAL B 1 15 ? -8.75 11.516 19.359 1 96.81 15 VAL B N 1
ATOM 1496 C CA . VAL B 1 15 ? -8.531 10.07 19.328 1 96.81 15 VAL B CA 1
ATOM 1497 C C . VAL B 1 15 ? -9.852 9.344 19.578 1 96.81 15 VAL B C 1
ATOM 1499 O O . VAL B 1 15 ? -10.586 9.68 20.5 1 96.81 15 VAL B O 1
ATOM 1502 N N . GLY B 1 16 ? -10.18 8.398 18.734 1 97.5 16 GLY B N 1
ATOM 1503 C CA . GLY B 1 16 ? -11.414 7.641 18.844 1 97.5 16 GLY B CA 1
ATOM 1504 C C . GLY B 1 16 ? -12.539 8.211 18 1 97.5 16 GLY B C 1
ATOM 1505 O O . GLY B 1 16 ? -13.562 7.559 17.781 1 97.5 16 GLY B O 1
ATOM 1506 N N . HIS B 1 17 ? -12.375 9.445 17.531 1 96.25 17 HIS B N 1
ATOM 1507 C CA . HIS B 1 17 ? -13.398 10.07 16.703 1 96.25 17 HIS B CA 1
ATOM 1508 C C . HIS B 1 17 ? -13.227 9.695 15.234 1 96.25 17 HIS B C 1
ATOM 1510 O O . HIS B 1 17 ? -12.117 9.398 14.789 1 96.25 17 HIS B O 1
ATOM 1516 N N . THR B 1 18 ? -14.328 9.734 14.547 1 97 18 THR B N 1
ATOM 1517 C CA . THR B 1 18 ? -14.383 9.25 13.172 1 97 18 THR B CA 1
ATOM 1518 C C . THR B 1 18 ? -14.789 10.375 12.227 1 97 18 THR B C 1
ATOM 1520 O O . THR B 1 18 ? -15.688 11.156 12.531 1 97 18 THR B O 1
ATOM 1523 N N . TYR B 1 19 ? -14.039 10.484 11.164 1 95.75 19 TYR B N 1
ATOM 1524 C CA . TYR B 1 19 ? -14.375 11.352 10.047 1 95.75 19 TYR B CA 1
ATOM 1525 C C . TYR B 1 19 ? -14.977 10.555 8.898 1 95.75 19 TYR B C 1
ATOM 1527 O O . TYR B 1 19 ? -14.406 9.555 8.453 1 95.75 19 TYR B O 1
ATOM 1535 N N . ARG B 1 20 ? -16.109 11.016 8.398 1 93.38 20 ARG B N 1
ATOM 1536 C CA . ARG B 1 20 ? -16.766 10.375 7.262 1 93.38 20 ARG B CA 1
ATOM 1537 C C . ARG B 1 20 ? -16.641 11.219 6.004 1 93.38 20 ARG B C 1
ATOM 1539 O O . ARG B 1 20 ? -17.094 12.367 5.973 1 93.38 20 ARG B O 1
ATOM 1546 N N . MET B 1 21 ? -15.969 10.625 5.047 1 90.38 21 MET B N 1
ATOM 1547 C CA . MET B 1 21 ? -15.844 11.328 3.77 1 90.38 21 MET B CA 1
ATOM 1548 C C . MET B 1 21 ? -17.203 11.531 3.121 1 90.38 21 MET B C 1
ATOM 1550 O O . MET B 1 21 ? -18.016 10.602 3.057 1 90.38 21 MET B O 1
ATOM 1554 N N . PRO B 1 22 ? -17.406 12.812 2.715 1 89.88 22 PRO B N 1
ATOM 1555 C CA . PRO B 1 22 ? -18.672 13 1.987 1 89.88 22 PRO B CA 1
ATOM 1556 C C . PRO B 1 22 ? -18.656 12.336 0.613 1 89.88 22 PRO B C 1
ATOM 1558 O O . PRO B 1 22 ? -17.625 12.32 -0.063 1 89.88 22 PRO B O 1
ATOM 1561 N N . GLY B 1 23 ? -19.766 11.742 0.263 1 93.75 23 GLY B N 1
ATOM 1562 C CA . GLY B 1 23 ? -19.906 11.125 -1.044 1 93.75 23 GLY B CA 1
ATOM 1563 C C . GLY B 1 23 ? -19.219 9.781 -1.146 1 93.75 23 GLY B C 1
ATOM 1564 O O . GLY B 1 23 ? -19.047 9.086 -0.141 1 93.75 23 GLY B O 1
ATOM 1565 N N . TYR B 1 24 ? -19.078 9.328 -2.391 1 96.81 24 TYR B N 1
ATOM 1566 C CA . TYR B 1 24 ? -18.438 8.047 -2.662 1 96.81 24 TYR B CA 1
ATOM 1567 C C . TYR B 1 24 ? -17.531 8.133 -3.885 1 96.81 24 TYR B C 1
ATOM 1569 O O . TYR B 1 24 ? -17.562 9.125 -4.617 1 96.81 24 TYR B O 1
ATOM 1577 N N . TYR B 1 25 ? -16.625 7.188 -3.955 1 97.38 25 TYR B N 1
ATOM 1578 C CA . TYR B 1 25 ? -15.812 6.992 -5.148 1 97.38 25 TYR B CA 1
ATOM 1579 C C . TYR B 1 25 ? -16.359 5.855 -6.004 1 97.38 25 TYR B C 1
ATOM 1581 O O . TYR B 1 25 ? -16.5 4.727 -5.527 1 97.38 25 TYR B O 1
ATOM 1589 N N . GLU B 1 26 ? -16.625 6.164 -7.258 1 98.25 26 GLU B N 1
ATOM 1590 C CA . GLU B 1 26 ? -17.109 5.133 -8.164 1 98.25 26 GLU B CA 1
ATOM 1591 C C . GLU B 1 26 ? -15.977 4.516 -8.969 1 98.25 26 GLU B C 1
ATOM 1593 O O . GLU B 1 26 ? -15.219 5.23 -9.633 1 98.25 26 GLU B O 1
ATOM 1598 N N . VAL B 1 27 ? -15.93 3.215 -8.906 1 98.38 27 VAL B N 1
ATOM 1599 C CA . VAL B 1 27 ? -14.828 2.502 -9.539 1 98.38 27 VAL B CA 1
ATOM 1600 C C . VAL B 1 27 ? -15.164 2.209 -11 1 98.38 27 VAL B C 1
ATOM 1602 O O . VAL B 1 27 ? -16.156 1.543 -11.289 1 98.38 27 VAL B O 1
ATOM 1605 N N . GLY B 1 28 ? -14.273 2.633 -11.875 1 98.5 28 GLY B N 1
ATOM 1606 C CA . GLY B 1 28 ? -14.445 2.381 -13.297 1 98.5 28 GLY B CA 1
ATOM 1607 C C . GLY B 1 28 ? -13.484 1.342 -13.844 1 98.5 28 GLY B C 1
ATOM 1608 O O . GLY B 1 28 ? -12.367 1.198 -13.336 1 98.5 28 GLY B O 1
ATOM 1609 N N . ARG B 1 29 ? -13.914 0.705 -14.93 1 98.31 29 ARG B N 1
ATOM 1610 C CA . ARG B 1 29 ? -13.141 -0.349 -15.586 1 98.31 29 ARG B CA 1
ATOM 1611 C C . ARG B 1 29 ? -11.781 0.167 -16.031 1 98.31 29 ARG B C 1
ATOM 1613 O O . ARG B 1 29 ? -10.75 -0.414 -15.695 1 98.31 29 ARG B O 1
ATOM 1620 N N . GLU B 1 30 ? -11.773 1.274 -16.734 1 98.44 30 GLU B N 1
ATOM 1621 C CA . GLU B 1 30 ? -10.523 1.776 -17.297 1 98.44 30 GLU B CA 1
ATOM 1622 C C . GLU B 1 30 ? -9.617 2.363 -16.219 1 98.44 30 GLU B C 1
ATOM 1624 O O . GLU B 1 30 ? -8.391 2.357 -16.359 1 98.44 30 GLU B O 1
ATOM 1629 N N . LYS B 1 31 ? -10.188 2.801 -15.164 1 97.56 31 LYS B N 1
ATOM 1630 C CA . LYS B 1 31 ? -9.359 3.305 -14.078 1 97.56 31 LYS B CA 1
ATOM 1631 C C . LYS B 1 31 ? -8.609 2.17 -13.383 1 97.56 31 LYS B C 1
ATOM 1633 O O . LYS B 1 31 ? -7.469 2.346 -12.945 1 97.56 31 LYS B O 1
ATOM 1638 N N . ILE B 1 32 ? -9.297 0.998 -13.25 1 98.06 32 ILE B N 1
ATOM 1639 C CA . ILE B 1 32 ? -8.609 -0.168 -12.703 1 98.06 32 ILE B CA 1
ATOM 1640 C C . ILE B 1 32 ? -7.402 -0.507 -13.578 1 98.06 32 ILE B C 1
ATOM 1642 O O . ILE B 1 32 ? -6.297 -0.706 -13.07 1 98.06 32 ILE B O 1
ATOM 1646 N N . ARG B 1 33 ? -7.531 -0.536 -14.875 1 98.06 33 ARG B N 1
ATOM 1647 C CA . ARG B 1 33 ? -6.453 -0.873 -15.797 1 98.06 33 ARG B CA 1
ATOM 1648 C C . ARG B 1 33 ? -5.324 0.153 -15.727 1 98.06 33 ARG B C 1
ATOM 1650 O O . ARG B 1 33 ? -4.148 -0.211 -15.672 1 98.06 33 ARG B O 1
ATOM 1657 N N . GLU B 1 34 ? -5.766 1.317 -15.727 1 96.94 34 GLU B N 1
ATOM 1658 C CA . GLU B 1 34 ? -4.793 2.402 -15.648 1 96.94 34 GLU B CA 1
ATOM 1659 C C . GLU B 1 34 ? -3.947 2.295 -14.383 1 96.94 34 GLU B C 1
ATOM 1661 O O . GLU B 1 34 ? -2.725 2.457 -14.43 1 96.94 34 GLU B O 1
ATOM 1666 N N . PHE B 1 35 ? -4.621 2.061 -13.297 1 96.44 35 PHE B N 1
ATOM 1667 C CA . PHE B 1 35 ? -3.918 1.947 -12.023 1 96.44 35 PHE B CA 1
ATOM 1668 C C . PHE B 1 35 ? -2.959 0.763 -12.039 1 96.44 35 PHE B C 1
ATOM 1670 O O . PHE B 1 35 ? -1.798 0.892 -11.641 1 96.44 35 PHE B O 1
ATOM 1677 N N . ALA B 1 36 ? -3.473 -0.335 -12.484 1 96.44 36 ALA B N 1
ATOM 1678 C CA . ALA B 1 36 ? -2.645 -1.537 -12.547 1 96.44 36 ALA B CA 1
ATOM 1679 C C . ALA B 1 36 ? -1.389 -1.292 -13.383 1 96.44 36 ALA B C 1
ATOM 1681 O O . ALA B 1 36 ? -0.284 -1.651 -12.969 1 96.44 36 ALA B O 1
ATOM 1682 N N . ASP B 1 37 ? -1.517 -0.644 -14.492 1 94.75 37 ASP B N 1
ATOM 1683 C CA . ASP B 1 37 ? -0.381 -0.323 -15.352 1 94.75 37 ASP B CA 1
ATOM 1684 C C . ASP B 1 37 ? 0.612 0.587 -14.633 1 94.75 37 ASP B C 1
ATOM 1686 O O . ASP B 1 37 ? 1.823 0.371 -14.703 1 94.75 37 ASP B O 1
ATOM 1690 N N . ALA B 1 38 ? 0.062 1.499 -14 1 91.94 38 ALA B N 1
ATOM 1691 C CA . ALA B 1 38 ? 0.894 2.492 -13.32 1 91.94 38 ALA B CA 1
ATOM 1692 C C . ALA B 1 38 ? 1.748 1.843 -12.234 1 91.94 38 ALA B C 1
ATOM 1694 O O . ALA B 1 38 ? 2.889 2.254 -12.008 1 91.94 38 ALA B O 1
ATOM 1695 N N . VAL B 1 39 ? 1.219 0.866 -11.547 1 90.69 39 VAL B N 1
ATOM 1696 C CA . VAL B 1 39 ? 1.967 0.252 -10.453 1 90.69 39 VAL B CA 1
ATOM 1697 C C . VAL B 1 39 ? 2.654 -1.019 -10.953 1 90.69 39 VAL B C 1
ATOM 1699 O O . VAL B 1 39 ? 3.17 -1.805 -10.156 1 90.69 39 VAL B O 1
ATOM 1702 N N . HIS B 1 40 ? 2.549 -1.294 -12.273 1 91.56 40 HIS B N 1
ATOM 1703 C CA . HIS B 1 40 ? 3.189 -2.418 -12.945 1 91.56 40 HIS B CA 1
ATOM 1704 C C . HIS B 1 40 ? 2.666 -3.748 -12.414 1 91.56 40 HIS B C 1
ATOM 1706 O O . HIS B 1 40 ? 3.434 -4.695 -12.234 1 91.56 40 HIS B O 1
ATOM 1712 N N . ASP B 1 41 ? 1.426 -3.779 -12.023 1 93.19 41 ASP B N 1
ATOM 1713 C CA . ASP B 1 41 ? 0.746 -5.027 -11.695 1 93.19 41 ASP B CA 1
ATOM 1714 C C . ASP B 1 41 ? 0.117 -5.652 -12.945 1 93.19 41 ASP B C 1
ATOM 1716 O O . ASP B 1 41 ? -0.967 -5.246 -13.367 1 93.19 41 ASP B O 1
ATOM 1720 N N . ASP B 1 42 ? 0.715 -6.695 -13.406 1 93.56 42 ASP B N 1
ATOM 1721 C CA . ASP B 1 42 ? 0.322 -7.262 -14.695 1 93.56 42 ASP B CA 1
ATOM 1722 C C . ASP B 1 42 ? -0.614 -8.453 -14.508 1 93.56 42 ASP B C 1
ATOM 1724 O O . ASP B 1 42 ? -0.856 -9.219 -15.445 1 93.56 42 ASP B O 1
ATOM 1728 N N . HIS B 1 43 ? -1.081 -8.68 -13.375 1 94.31 43 HIS B N 1
ATOM 1729 C CA . HIS B 1 43 ? -2.043 -9.766 -13.188 1 94.31 43 HIS B CA 1
ATOM 1730 C C . HIS B 1 43 ? -3.195 -9.656 -14.188 1 94.31 43 HIS B C 1
ATOM 1732 O O . HIS B 1 43 ? -3.807 -8.594 -14.32 1 94.31 43 HIS B O 1
ATOM 1738 N N . PRO B 1 44 ? -3.502 -10.664 -14.828 1 95.69 44 PRO B N 1
ATOM 1739 C CA . PRO B 1 44 ? -4.461 -10.57 -15.93 1 95.69 44 PRO B CA 1
ATOM 1740 C C . PRO B 1 44 ? -5.863 -10.188 -15.461 1 95.69 44 PRO B C 1
ATOM 1742 O O . PRO B 1 44 ? -6.629 -9.586 -16.219 1 95.69 44 PRO B O 1
ATOM 1745 N N . ALA B 1 45 ? -6.215 -10.484 -14.242 1 96.81 45 ALA B N 1
ATOM 1746 C CA . ALA B 1 45 ? -7.547 -10.203 -13.711 1 96.81 45 ALA B CA 1
ATOM 1747 C C . ALA B 1 45 ? -7.793 -8.703 -13.633 1 96.81 45 ALA B C 1
ATOM 1749 O O . ALA B 1 45 ? -8.938 -8.258 -13.469 1 96.81 45 ALA B O 1
ATOM 1750 N N . HIS B 1 46 ? -6.734 -7.891 -13.68 1 98.06 46 HIS B N 1
ATOM 1751 C CA . HIS B 1 46 ? -6.871 -6.438 -13.656 1 98.06 46 HIS B CA 1
ATOM 1752 C C . HIS B 1 46 ? -7.117 -5.883 -15.055 1 98.06 46 HIS B C 1
ATOM 1754 O O . HIS B 1 46 ? -7.434 -4.703 -15.211 1 98.06 46 HIS B O 1
ATOM 1760 N N . HIS B 1 47 ? -7.043 -6.699 -16.094 1 98.19 47 HIS B N 1
ATOM 1761 C CA . HIS B 1 47 ? -6.961 -6.16 -17.453 1 98.19 47 HIS B CA 1
ATOM 1762 C C . HIS B 1 47 ? -8.023 -6.777 -18.359 1 98.19 47 HIS B C 1
ATOM 1764 O O . HIS B 1 47 ? -8.477 -6.137 -19.312 1 98.19 47 HIS B O 1
ATOM 1770 N N . LEU B 1 48 ? -8.352 -8.031 -18.109 1 97.81 48 LEU B N 1
ATOM 1771 C CA . LEU B 1 48 ? -9.281 -8.75 -18.984 1 97.81 48 LEU B CA 1
ATOM 1772 C C . LEU B 1 48 ? -10.383 -9.414 -18.172 1 97.81 48 LEU B C 1
ATOM 1774 O O . LEU B 1 48 ? -10.109 -10.156 -17.234 1 97.81 48 LEU B O 1
ATOM 1778 N N . GLU B 1 49 ? -11.656 -9.234 -18.594 1 98.06 49 GLU B N 1
ATOM 1779 C CA . GLU B 1 49 ? -12.789 -9.82 -17.891 1 98.06 49 GLU B CA 1
ATOM 1780 C C . GLU B 1 49 ? -12.742 -11.344 -17.906 1 98.06 49 GLU B C 1
ATOM 1782 O O . GLU B 1 49 ? -13.109 -12 -16.938 1 98.06 49 GLU B O 1
ATOM 1787 N N . GLU B 1 50 ? -12.328 -11.891 -19.016 1 97.31 50 GLU B N 1
ATOM 1788 C CA . GLU B 1 50 ? -12.266 -13.344 -19.125 1 97.31 50 GLU B CA 1
ATOM 1789 C C . GLU B 1 50 ? -11.32 -13.938 -18.094 1 97.31 50 GLU B C 1
ATOM 1791 O O . GLU B 1 50 ? -11.586 -15.016 -17.547 1 97.31 50 GLU B O 1
ATOM 1796 N N . ASP B 1 51 ? -10.211 -13.273 -17.828 1 95.88 51 ASP B N 1
ATOM 1797 C CA . ASP B 1 51 ? -9.266 -13.75 -16.828 1 95.88 51 ASP B CA 1
ATOM 1798 C C . ASP B 1 51 ? -9.82 -13.578 -15.422 1 95.88 51 ASP B C 1
ATOM 1800 O O . ASP B 1 51 ? -9.625 -14.438 -14.562 1 95.88 51 ASP B O 1
ATOM 1804 N N . ALA B 1 52 ? -10.453 -12.469 -15.164 1 97.12 52 ALA B N 1
ATOM 1805 C CA . ALA B 1 52 ? -11.117 -12.273 -13.883 1 97.12 52 ALA B CA 1
ATOM 1806 C C . ALA B 1 52 ? -12.18 -13.352 -13.648 1 97.12 52 ALA B C 1
ATOM 1808 O O . ALA B 1 52 ? -12.336 -13.836 -12.523 1 97.12 52 ALA B O 1
ATOM 1809 N N . ALA B 1 53 ? -12.883 -13.766 -14.711 1 96.75 53 ALA B N 1
ATOM 1810 C CA . ALA B 1 53 ? -13.93 -14.781 -14.617 1 96.75 53 ALA B CA 1
ATOM 1811 C C . ALA B 1 53 ? -13.352 -16.125 -14.172 1 96.75 53 ALA B C 1
ATOM 1813 O O . ALA B 1 53 ? -14.008 -16.875 -13.461 1 96.75 53 ALA B O 1
ATOM 1814 N N . GLU B 1 54 ? -12.18 -16.391 -14.625 1 92.62 54 GLU B N 1
ATOM 1815 C CA . GLU B 1 54 ? -11.523 -17.641 -14.219 1 92.62 54 GLU B CA 1
ATOM 1816 C C . GLU B 1 54 ? -11.328 -17.688 -12.703 1 92.62 54 GLU B C 1
ATOM 1818 O O . GLU B 1 54 ? -11.234 -18.766 -12.117 1 92.62 54 GLU B O 1
ATOM 1823 N N . LEU B 1 55 ? -11.297 -16.516 -12.102 1 92.81 55 LEU B N 1
ATOM 1824 C CA . LEU B 1 55 ? -11.148 -16.438 -10.648 1 92.81 55 LEU B CA 1
ATOM 1825 C C . LEU B 1 55 ? -12.508 -16.297 -9.969 1 92.81 55 LEU B C 1
ATOM 1827 O O . LEU B 1 55 ? -12.578 -16.188 -8.742 1 92.81 55 LEU B O 1
ATOM 1831 N N . GLY B 1 56 ? -13.562 -16.219 -10.75 1 94.5 56 GLY B N 1
ATOM 1832 C CA . GLY B 1 56 ? -14.906 -16.188 -10.188 1 94.5 56 GLY B CA 1
ATOM 1833 C C . GLY B 1 56 ? -15.492 -14.789 -10.133 1 94.5 56 GLY B C 1
ATOM 1834 O O . GLY B 1 56 ? -16.484 -14.555 -9.445 1 94.5 56 GLY B O 1
ATOM 1835 N N . TYR B 1 57 ? -14.875 -13.898 -10.859 1 96.94 57 TYR B N 1
ATOM 1836 C CA . TYR B 1 57 ? -15.367 -12.523 -10.82 1 96.94 57 TYR B CA 1
ATOM 1837 C C . TYR B 1 57 ? -16 -12.133 -12.148 1 96.94 57 TYR B C 1
ATOM 1839 O O . TYR B 1 57 ? -15.477 -12.469 -13.219 1 96.94 57 TYR B O 1
ATOM 1847 N N . ARG B 1 58 ? -17.047 -11.414 -12.023 1 96.69 58 ARG B N 1
ATOM 1848 C CA . ARG B 1 58 ? -17.812 -11.047 -13.211 1 96.69 58 ARG B CA 1
ATOM 1849 C C . ARG B 1 58 ? -17.172 -9.859 -13.93 1 96.69 58 ARG B C 1
ATOM 1851 O O . ARG B 1 58 ? -17.406 -9.656 -15.125 1 96.69 58 ARG B O 1
ATOM 1858 N N . THR B 1 59 ? -16.469 -9.086 -13.227 1 98.12 59 THR B N 1
ATOM 1859 C CA . THR B 1 59 ? -15.797 -7.914 -13.773 1 98.12 59 THR B CA 1
ATOM 1860 C C . THR B 1 59 ? -14.328 -7.891 -13.359 1 98.12 59 THR B C 1
ATOM 1862 O O . THR B 1 59 ? -13.883 -8.742 -12.594 1 98.12 59 THR B O 1
ATOM 1865 N N . LEU B 1 60 ? -13.594 -6.879 -13.938 1 98.38 60 LEU B N 1
ATOM 1866 C CA . LEU B 1 60 ? -12.234 -6.684 -13.453 1 98.38 60 LEU B CA 1
ATOM 1867 C C . LEU B 1 60 ? -12.219 -6.465 -11.945 1 98.38 60 LEU B C 1
ATOM 1869 O O . LEU B 1 60 ? -13.164 -5.891 -11.383 1 98.38 60 LEU B O 1
ATOM 1873 N N . ILE B 1 61 ? -11.18 -6.945 -11.344 1 98.25 61 ILE B N 1
ATOM 1874 C CA . ILE B 1 61 ? -10.906 -6.602 -9.953 1 98.25 61 ILE B CA 1
ATOM 1875 C C . ILE B 1 61 ? -9.648 -5.738 -9.875 1 98.25 61 ILE B C 1
ATOM 1877 O O . ILE B 1 61 ? -8.766 -5.84 -10.727 1 98.25 61 ILE B O 1
ATOM 1881 N N . ALA B 1 62 ? -9.602 -4.879 -8.914 1 98.31 62 ALA B N 1
ATOM 1882 C CA . ALA B 1 62 ? -8.508 -3.914 -8.805 1 98.31 62 ALA B CA 1
ATOM 1883 C C . ALA B 1 62 ? -7.359 -4.477 -7.977 1 98.31 62 ALA B C 1
ATOM 1885 O O . ALA B 1 62 ? -7.566 -5.34 -7.121 1 98.31 62 ALA B O 1
ATOM 1886 N N . PRO B 1 63 ? -6.102 -3.961 -8.234 1 96.88 63 PRO B N 1
ATOM 1887 C CA . PRO B 1 63 ? -5.035 -4.234 -7.273 1 96.88 63 PRO B CA 1
ATOM 1888 C C . PRO B 1 63 ? -5.387 -3.785 -5.855 1 96.88 63 PRO B C 1
ATOM 1890 O O . PRO B 1 63 ? -6.145 -2.826 -5.68 1 96.88 63 PRO B O 1
ATOM 1893 N N . ILE B 1 64 ? -4.812 -4.414 -4.812 1 95.38 64 ILE B N 1
ATOM 1894 C CA . ILE B 1 64 ? -5.266 -4.176 -3.445 1 95.38 64 ILE B CA 1
ATOM 1895 C C . ILE B 1 64 ? -4.926 -2.746 -3.029 1 95.38 64 ILE B C 1
ATOM 1897 O O . ILE B 1 64 ? -5.598 -2.166 -2.172 1 95.38 64 ILE B O 1
ATOM 1901 N N . THR B 1 65 ? -3.934 -2.166 -3.646 1 95.19 65 THR B N 1
ATOM 1902 C CA . THR B 1 65 ? -3.533 -0.813 -3.279 1 95.19 65 THR B CA 1
ATOM 1903 C C . THR B 1 65 ? -4.344 0.221 -4.055 1 95.19 65 THR B C 1
ATOM 1905 O O . THR B 1 65 ? -4.145 1.427 -3.889 1 95.19 65 THR B O 1
ATOM 1908 N N . PHE B 1 66 ? -5.277 -0.219 -4.863 1 97.38 66 PHE B N 1
ATOM 1909 C CA . PHE B 1 66 ? -6.129 0.678 -5.633 1 97.38 66 PHE B CA 1
ATOM 1910 C C . PHE B 1 66 ? -6.848 1.662 -4.719 1 97.38 66 PHE B C 1
ATOM 1912 O O . PHE B 1 66 ? -7.051 2.822 -5.082 1 97.38 66 PHE B O 1
ATOM 1919 N N . THR B 1 67 ? -7.168 1.291 -3.559 1 96 67 THR B N 1
ATOM 1920 C CA . THR B 1 67 ? -7.922 2.115 -2.619 1 96 67 THR B CA 1
ATOM 1921 C C . THR B 1 67 ? -7.051 3.248 -2.078 1 96 67 THR B C 1
ATOM 1923 O O . THR B 1 67 ? -7.551 4.156 -1.414 1 96 67 THR B O 1
ATOM 1926 N N . SER B 1 68 ? -5.773 3.191 -2.377 1 93.81 68 SER B N 1
ATOM 1927 C CA . SER B 1 68 ? -4.934 4.328 -2.02 1 93.81 68 SER B CA 1
ATOM 1928 C C . SER B 1 68 ? -5.422 5.609 -2.688 1 93.81 68 SER B C 1
ATOM 1930 O O . SER B 1 68 ? -5.254 6.703 -2.143 1 93.81 68 SER B O 1
ATOM 1932 N N . ILE B 1 69 ? -6.02 5.508 -3.816 1 94.44 69 ILE B N 1
ATOM 1933 C CA . ILE B 1 69 ? -6.609 6.66 -4.484 1 94.44 69 ILE B CA 1
ATOM 1934 C C . ILE B 1 69 ? -7.641 7.316 -3.568 1 94.44 69 ILE B C 1
ATOM 1936 O O . ILE B 1 69 ? -7.578 8.523 -3.322 1 94.44 69 ILE B O 1
ATOM 1940 N N . LEU B 1 70 ? -8.555 6.516 -3.088 1 93.75 70 LEU B N 1
ATOM 1941 C CA . LEU B 1 70 ? -9.57 7 -2.154 1 93.75 70 LEU B CA 1
ATOM 1942 C C . LEU B 1 70 ? -8.93 7.512 -0.872 1 93.75 70 LEU B C 1
ATOM 1944 O O . LEU B 1 70 ? -9.32 8.555 -0.348 1 93.75 70 LEU B O 1
ATOM 1948 N N . GLY B 1 71 ? -7.926 6.805 -0.424 1 92.19 71 GLY B N 1
ATOM 1949 C CA . GLY B 1 71 ? -7.191 7.234 0.755 1 92.19 71 GLY B CA 1
ATOM 1950 C C . GLY B 1 71 ? -6.59 8.625 0.611 1 92.19 71 GLY B C 1
ATOM 1951 O O . GLY B 1 71 ? -6.645 9.43 1.543 1 92.19 71 GLY B O 1
ATOM 1952 N N . SER B 1 72 ? -6.031 8.836 -0.475 1 90.38 72 SER B N 1
ATOM 1953 C CA . SER B 1 72 ? -5.414 10.133 -0.735 1 90.38 72 SER B CA 1
ATOM 1954 C C . SER B 1 72 ? -6.453 11.25 -0.752 1 90.38 72 SER B C 1
ATOM 1956 O O . SER B 1 72 ? -6.223 12.328 -0.201 1 90.38 72 SER B O 1
ATOM 1958 N N . ILE B 1 73 ? -7.547 10.984 -1.32 1 87.69 73 ILE B N 1
ATOM 1959 C CA . ILE B 1 73 ? -8.641 11.953 -1.347 1 87.69 73 ILE B CA 1
ATOM 1960 C C . ILE B 1 73 ? -9.109 12.242 0.077 1 87.69 73 ILE B C 1
ATOM 1962 O O . ILE B 1 73 ? -9.242 13.406 0.467 1 87.69 73 ILE B O 1
ATOM 1966 N N . VAL B 1 74 ? -9.242 11.266 0.83 1 91.12 74 VAL B N 1
ATOM 1967 C CA . VAL B 1 74 ? -9.75 11.383 2.191 1 91.12 74 VAL B CA 1
ATOM 1968 C C . VAL B 1 74 ? -8.734 12.117 3.062 1 91.12 74 VAL B C 1
ATOM 1970 O O . VAL B 1 74 ? -9.102 12.938 3.906 1 91.12 74 VAL B O 1
ATOM 1973 N N . GLN B 1 75 ? -7.5 11.82 2.885 1 88 75 GLN B N 1
ATOM 1974 C CA . GLN B 1 75 ? -6.449 12.438 3.686 1 88 75 GLN B CA 1
ATOM 1975 C C . GLN B 1 75 ? -6.445 13.953 3.504 1 88 75 GLN B C 1
ATOM 1977 O O . GLN B 1 75 ? -6.219 14.695 4.461 1 88 75 GLN B O 1
ATOM 1982 N N . GLN B 1 76 ? -6.621 14.375 2.338 1 85.25 76 GLN B N 1
ATOM 1983 C CA . GLN B 1 76 ? -6.719 15.812 2.105 1 85.25 76 GLN B CA 1
ATOM 1984 C C . GLN B 1 76 ? -7.844 16.422 2.932 1 85.25 76 GLN B C 1
ATOM 1986 O O . GLN B 1 76 ? -7.652 17.469 3.572 1 85.25 76 GLN B O 1
ATOM 1991 N N . HIS B 1 77 ? -8.922 15.789 2.992 1 86.12 77 HIS B N 1
ATOM 1992 C CA . HIS B 1 77 ? -10.062 16.281 3.752 1 86.12 77 HIS B CA 1
ATOM 1993 C C . HIS B 1 77 ? -9.828 16.141 5.25 1 86.12 77 HIS B C 1
ATOM 1995 O O . HIS B 1 77 ? -10.219 17.016 6.031 1 86.12 77 HIS B O 1
ATOM 2001 N N . LEU B 1 78 ? -9.203 15.109 5.633 1 89.06 78 LEU B N 1
ATOM 2002 C CA . LEU B 1 78 ? -8.914 14.844 7.039 1 89.06 78 LEU B CA 1
ATOM 2003 C C . LEU B 1 78 ? -8.102 15.977 7.656 1 89.06 78 LEU B C 1
ATOM 2005 O O . LEU B 1 78 ? -8.453 16.484 8.719 1 89.06 78 LEU B O 1
ATOM 2009 N N . PHE B 1 79 ? -7.121 16.469 6.988 1 87.56 79 PHE B N 1
ATOM 2010 C CA . PHE B 1 79 ? -6.207 17.438 7.562 1 87.56 79 PHE B CA 1
ATOM 2011 C C . PHE B 1 79 ? -6.707 18.859 7.32 1 87.56 79 PHE B C 1
ATOM 2013 O O . PHE B 1 79 ? -6.215 19.812 7.93 1 87.56 79 PHE B O 1
ATOM 2020 N N . THR B 1 80 ? -7.738 18.953 6.543 1 86 80 THR B N 1
ATOM 2021 C CA . THR B 1 80 ? -8.305 20.281 6.32 1 86 80 THR B CA 1
ATOM 2022 C C . THR B 1 80 ? -9.57 20.484 7.152 1 86 80 THR B C 1
ATOM 2024 O O . THR B 1 80 ? -9.914 21.609 7.516 1 86 80 THR B O 1
ATOM 2027 N N . GLU B 1 81 ? -10.18 19.344 7.5 1 86.94 81 GLU B N 1
ATOM 2028 C CA . GLU B 1 81 ? -11.492 19.469 8.133 1 86.94 81 GLU B CA 1
ATOM 2029 C C . GLU B 1 81 ? -11.516 18.828 9.508 1 86.94 81 GLU B C 1
ATOM 2031 O O . GLU B 1 81 ? -12.344 19.156 10.352 1 86.94 81 GLU B O 1
ATOM 2036 N N . PHE B 1 82 ? -10.641 17.922 9.773 1 89.44 82 PHE B N 1
ATOM 2037 C CA . PHE B 1 82 ? -10.703 17.094 10.984 1 89.44 82 PHE B CA 1
ATOM 2038 C C . PHE B 1 82 ? -9.5 17.375 11.883 1 89.44 82 PHE B C 1
ATOM 2040 O O . PHE B 1 82 ? -9.625 18.062 12.898 1 89.44 82 PHE B O 1
ATOM 2047 N N . VAL B 1 83 ? -8.305 17.094 11.414 1 88.5 83 VAL B N 1
ATOM 2048 C CA . VAL B 1 83 ? -7.086 17.422 12.141 1 88.5 83 VAL B CA 1
ATOM 2049 C C . VAL B 1 83 ? -6.426 18.641 11.523 1 88.5 83 VAL B C 1
ATOM 2051 O O . VAL B 1 83 ? -5.375 18.547 10.883 1 88.5 83 VAL B O 1
ATOM 2054 N N . THR B 1 84 ? -6.844 19.781 11.883 1 86 84 THR B N 1
ATOM 2055 C CA . THR B 1 84 ? -6.578 20.984 11.109 1 86 84 THR B CA 1
ATOM 2056 C C . THR B 1 84 ? -5.332 21.688 11.633 1 86 84 THR B C 1
ATOM 2058 O O . THR B 1 84 ? -4.906 22.703 11.07 1 86 84 THR B O 1
ATOM 2061 N N . VAL B 1 85 ? -4.805 21.141 12.609 1 85.94 85 VAL B N 1
ATOM 2062 C CA . VAL B 1 85 ? -3.721 21.859 13.273 1 85.94 85 VAL B CA 1
ATOM 2063 C C . VAL B 1 85 ? -2.404 21.578 12.547 1 85.94 85 VAL B C 1
ATOM 2065 O O . VAL B 1 85 ? -1.402 22.266 12.797 1 85.94 85 VAL B O 1
ATOM 2068 N N . TYR B 1 86 ? -2.43 20.641 11.68 1 88.62 86 TYR B N 1
ATOM 2069 C CA . TYR B 1 86 ? -1.214 20.312 10.938 1 88.62 86 TYR B CA 1
ATOM 2070 C C . TYR B 1 86 ? -1.307 20.812 9.5 1 88.62 86 TYR B C 1
ATOM 2072 O O . TYR B 1 86 ? -2.369 20.734 8.875 1 88.62 86 TYR B O 1
ATOM 2080 N N . ASP B 1 87 ? -0.153 21.266 9.039 1 86.31 87 ASP B N 1
ATOM 2081 C CA . ASP B 1 87 ? 0.013 21.484 7.605 1 86.31 87 ASP B CA 1
ATOM 2082 C C . ASP B 1 87 ? 0.326 20.172 6.891 1 86.31 87 ASP B C 1
ATOM 2084 O O . ASP B 1 87 ? 1.379 19.562 7.117 1 86.31 87 ASP B O 1
ATOM 2088 N N . LEU B 1 88 ? -0.542 19.797 5.988 1 84.12 88 LEU B N 1
ATOM 2089 C CA . LEU B 1 88 ? -0.412 18.531 5.281 1 84.12 88 LEU B CA 1
ATOM 2090 C C . LEU B 1 88 ? 0.941 18.422 4.586 1 84.12 88 LEU B C 1
ATOM 2092 O O . LEU B 1 88 ? 1.504 17.344 4.469 1 84.12 88 LEU B O 1
ATOM 2096 N N . SER B 1 89 ? 1.466 19.562 4.184 1 87.25 89 SER B N 1
ATOM 2097 C CA . SER B 1 89 ? 2.734 19.547 3.465 1 87.25 89 SER B CA 1
ATOM 2098 C C . SER B 1 89 ? 3.885 19.141 4.379 1 87.25 89 SER B C 1
ATOM 2100 O O . SER B 1 89 ? 4.973 18.797 3.906 1 87.25 89 SER B O 1
ATOM 2102 N N . GLN B 1 90 ? 3.611 19.109 5.691 1 88.12 90 GLN B N 1
ATOM 2103 C CA . GLN B 1 90 ? 4.652 18.766 6.656 1 88.12 90 GLN B CA 1
ATOM 2104 C C . GLN B 1 90 ? 4.371 17.406 7.301 1 88.12 90 GLN B C 1
ATOM 2106 O O . GLN B 1 90 ? 4.996 17.047 8.305 1 88.12 90 GLN B O 1
ATOM 2111 N N . VAL B 1 91 ? 3.412 16.75 6.758 1 92.06 91 VAL B N 1
ATOM 2112 C CA . VAL B 1 91 ? 3.021 15.445 7.285 1 92.06 91 VAL B CA 1
ATOM 2113 C C . VAL B 1 91 ? 3.508 14.344 6.348 1 92.06 91 VAL B C 1
ATOM 2115 O O . VAL B 1 91 ? 3.311 14.422 5.133 1 92.06 91 VAL B O 1
ATOM 2118 N N . LEU B 1 92 ? 4.156 13.352 6.898 1 92.62 92 LEU B N 1
ATOM 2119 C CA . LEU B 1 92 ? 4.645 12.227 6.109 1 92.62 92 LEU B CA 1
ATOM 2120 C C . LEU B 1 92 ? 3.898 10.945 6.473 1 92.62 92 LEU B C 1
ATOM 2122 O O . LEU B 1 92 ? 3.625 10.688 7.648 1 92.62 92 LEU B O 1
ATOM 2126 N N . HIS B 1 93 ? 3.553 10.156 5.41 1 94.25 93 HIS B N 1
ATOM 2127 C CA . HIS B 1 93 ? 3.061 8.797 5.566 1 94.25 93 HIS B CA 1
ATOM 2128 C C . HIS B 1 93 ? 4.207 7.824 5.832 1 94.25 93 HIS B C 1
ATOM 2130 O O . HIS B 1 93 ? 5.156 7.75 5.051 1 94.25 93 HIS B O 1
ATOM 2136 N N . THR B 1 94 ? 4.168 6.988 6.953 1 94 94 THR B N 1
ATOM 2137 C CA . THR B 1 94 ? 5.367 6.25 7.332 1 94 94 THR B CA 1
ATOM 2138 C C . THR B 1 94 ? 5.078 4.758 7.434 1 94 94 THR B C 1
ATOM 2140 O O . THR B 1 94 ? 6 3.939 7.441 1 94 94 THR B O 1
ATOM 2143 N N . ASP B 1 95 ? 3.883 4.387 7.625 1 95.38 95 ASP B N 1
ATOM 2144 C CA . ASP B 1 95 ? 3.506 2.975 7.648 1 95.38 95 ASP B CA 1
ATOM 2145 C C . ASP B 1 95 ? 2.113 2.77 7.055 1 95.38 95 ASP B C 1
ATOM 2147 O O . ASP B 1 95 ? 1.27 3.666 7.113 1 95.38 95 ASP B O 1
ATOM 2151 N N . GLN B 1 96 ? 1.913 1.552 6.527 1 96.88 96 GLN B N 1
ATOM 2152 C CA . GLN B 1 96 ? 0.626 1.192 5.938 1 96.88 96 GLN B CA 1
ATOM 2153 C C . GLN B 1 96 ? 0.31 -0.283 6.172 1 96.88 96 GLN B C 1
ATOM 2155 O O . GLN B 1 96 ? 1.172 -1.145 5.984 1 96.88 96 GLN B O 1
ATOM 2160 N N . ARG B 1 97 ? -0.848 -0.485 6.602 1 97.62 97 ARG B N 1
ATOM 2161 C CA . ARG B 1 97 ? -1.401 -1.835 6.621 1 97.62 97 ARG B CA 1
ATOM 2162 C C . ARG B 1 97 ? -2.734 -1.891 5.883 1 97.62 97 ARG B C 1
ATOM 2164 O O . ARG B 1 97 ? -3.57 -0.998 6.035 1 97.62 97 ARG B O 1
ATOM 2171 N N . ILE B 1 98 ? -2.908 -2.914 5.051 1 97.69 98 ILE B N 1
ATOM 2172 C CA . ILE B 1 98 ? -4.141 -3.121 4.297 1 97.69 98 ILE B CA 1
ATOM 2173 C C . ILE B 1 98 ? -4.633 -4.551 4.496 1 97.69 98 ILE B C 1
ATOM 2175 O O . ILE B 1 98 ? -3.875 -5.508 4.316 1 97.69 98 ILE B O 1
ATOM 2179 N N . VAL B 1 99 ? -5.84 -4.695 4.895 1 97.56 99 VAL B N 1
ATOM 2180 C CA . VAL B 1 99 ? -6.559 -5.965 4.945 1 97.56 99 VAL B CA 1
ATOM 2181 C C . VAL B 1 99 ? -7.723 -5.938 3.957 1 97.56 99 VAL B C 1
ATOM 2183 O O . VAL B 1 99 ? -8.609 -5.082 4.051 1 97.56 99 VAL B O 1
ATOM 2186 N N . VAL B 1 100 ? -7.699 -6.922 3.027 1 97.88 100 VAL B N 1
ATOM 2187 C CA . VAL B 1 100 ? -8.734 -6.969 2.004 1 97.88 100 VAL B CA 1
ATOM 2188 C C . VAL B 1 100 ? -9.828 -7.957 2.42 1 97.88 100 VAL B C 1
ATOM 2190 O O . VAL B 1 100 ? -9.531 -9.109 2.742 1 97.88 100 VAL B O 1
ATOM 2193 N N . HIS B 1 101 ? -11.023 -7.504 2.455 1 97.88 101 HIS B N 1
ATOM 2194 C CA . HIS B 1 101 ? -12.148 -8.375 2.773 1 97.88 101 HIS B CA 1
ATOM 2195 C C . HIS B 1 101 ? -12.758 -8.969 1.51 1 97.88 101 HIS B C 1
ATOM 2197 O O . HIS B 1 101 ? -13.211 -10.117 1.515 1 97.88 101 HIS B O 1
ATOM 2203 N N . ARG B 1 102 ? -12.766 -8.242 0.549 1 97.12 102 ARG B N 1
ATOM 2204 C CA . ARG B 1 102 ? -13.047 -8.695 -0.809 1 97.12 102 ARG B CA 1
ATOM 2205 C C . ARG B 1 102 ? -12.422 -7.762 -1.838 1 97.12 102 ARG B C 1
ATOM 2207 O O . ARG B 1 102 ? -12.141 -6.598 -1.541 1 97.12 102 ARG B O 1
ATOM 2214 N N . PRO B 1 103 ? -12.188 -8.266 -3.088 1 97.56 103 PRO B N 1
ATOM 2215 C CA . PRO B 1 103 ? -11.602 -7.387 -4.102 1 97.56 103 PRO B CA 1
ATOM 2216 C C . PRO B 1 103 ? -12.539 -6.246 -4.5 1 97.56 103 PRO B C 1
ATOM 2218 O O . PRO B 1 103 ? -13.758 -6.398 -4.453 1 97.56 103 PRO B O 1
ATOM 2221 N N . VAL B 1 104 ? -11.898 -5.09 -4.789 1 98.56 104 VAL B N 1
ATOM 2222 C CA . VAL B 1 104 ? -12.625 -3.984 -5.406 1 98.56 104 VAL B CA 1
ATOM 2223 C C . VAL B 1 104 ? -13 -4.355 -6.84 1 98.56 104 VAL B C 1
ATOM 2225 O O . VAL B 1 104 ? -12.172 -4.875 -7.594 1 98.56 104 VAL B O 1
ATOM 2228 N N . ARG B 1 105 ? -14.242 -4.039 -7.254 1 98.31 105 ARG B N 1
ATOM 2229 C CA . ARG B 1 105 ? -14.758 -4.418 -8.57 1 98.31 105 ARG B CA 1
ATOM 2230 C C . ARG B 1 105 ? -15.281 -3.201 -9.328 1 98.31 105 ARG B C 1
ATOM 2232 O O . ARG B 1 105 ? -15.609 -2.18 -8.719 1 98.31 105 ARG B O 1
ATOM 2239 N N . VAL B 1 106 ? -15.312 -3.424 -10.656 1 98.69 106 VAL B N 1
ATOM 2240 C CA . VAL B 1 106 ? -15.922 -2.398 -11.492 1 98.69 106 VAL B CA 1
ATOM 2241 C C . VAL B 1 106 ? -17.344 -2.111 -11.008 1 98.69 106 VAL B C 1
ATOM 2243 O O . VAL B 1 106 ? -18.109 -3.035 -10.758 1 98.69 106 VAL B O 1
ATOM 2246 N N . GLY B 1 107 ? -17.609 -0.8 -10.828 1 98.38 107 GLY B N 1
ATOM 2247 C CA . GLY B 1 107 ? -18.953 -0.397 -10.469 1 98.38 107 GLY B CA 1
ATOM 2248 C C . GLY B 1 107 ? -19.141 -0.213 -8.977 1 98.38 107 GLY B C 1
ATOM 2249 O O . GLY B 1 107 ? -20.156 0.342 -8.531 1 98.38 107 GLY B O 1
ATOM 2250 N N . ASP B 1 108 ? -18.234 -0.657 -8.195 1 98.44 108 ASP B N 1
ATOM 2251 C CA . ASP B 1 108 ? -18.312 -0.398 -6.762 1 98.44 108 ASP B CA 1
ATOM 2252 C C . ASP B 1 108 ? -18.469 1.096 -6.48 1 98.44 108 ASP B C 1
ATOM 2254 O O . ASP B 1 108 ? -17.812 1.923 -7.125 1 98.44 108 ASP B O 1
ATOM 2258 N N . GLN B 1 109 ? -19.328 1.441 -5.57 1 98.62 109 GLN B N 1
ATOM 2259 C CA . GLN B 1 109 ? -19.328 2.727 -4.879 1 98.62 109 GLN B CA 1
ATOM 2260 C C . GLN B 1 109 ? -18.672 2.607 -3.502 1 98.62 109 GLN B C 1
ATOM 2262 O O . GLN B 1 109 ? -19.25 2 -2.592 1 98.62 109 GLN B O 1
ATOM 2267 N N . LEU B 1 110 ? -17.484 3.244 -3.385 1 98.56 110 LEU B N 1
ATOM 2268 C CA . LEU B 1 110 ? -16.688 3.053 -2.18 1 98.56 110 LEU B CA 1
ATOM 2269 C C . LEU B 1 110 ? -16.844 4.238 -1.232 1 98.56 110 LEU B C 1
ATOM 2271 O O . LEU B 1 110 ? -16.641 5.387 -1.628 1 98.56 110 LEU B O 1
ATOM 2275 N N . TYR B 1 111 ? -17.234 3.924 -0.017 1 97.88 111 TYR B N 1
ATOM 2276 C CA . TYR B 1 111 ? -17.312 4.875 1.087 1 97.88 111 TYR B CA 1
ATOM 2277 C C . TYR B 1 111 ? -16.156 4.668 2.062 1 97.88 111 TYR B C 1
ATOM 2279 O O . TYR B 1 111 ? -15.695 3.541 2.262 1 97.88 111 TYR B O 1
ATOM 2287 N N . CYS B 1 112 ? -15.703 5.754 2.637 1 97.75 112 CYS B N 1
ATOM 2288 C CA . CYS B 1 112 ? -14.586 5.629 3.566 1 97.75 112 CYS B CA 1
ATOM 2289 C C . CYS B 1 112 ? -14.875 6.367 4.867 1 97.75 112 CYS B C 1
ATOM 2291 O O . CYS B 1 112 ? -15.289 7.527 4.848 1 97.75 112 CYS B O 1
ATOM 2293 N N . GLU B 1 113 ? -14.688 5.723 5.969 1 97.31 113 GLU B N 1
ATOM 2294 C CA . GLU B 1 113 ? -14.656 6.309 7.309 1 97.31 113 GLU B CA 1
ATOM 2295 C C . GLU B 1 113 ? -13.273 6.168 7.938 1 97.31 113 GLU B C 1
ATOM 2297 O O . GLU B 1 113 ? -12.695 5.078 7.949 1 97.31 113 GLU B O 1
ATOM 2302 N N . SER B 1 114 ? -12.781 7.289 8.414 1 97.38 114 SER B N 1
ATOM 2303 C CA . SER B 1 114 ? -11.445 7.312 9.016 1 97.38 114 SER B CA 1
ATOM 2304 C C . SER B 1 114 ? -11.516 7.668 10.5 1 97.38 114 SER B C 1
ATOM 2306 O O . SER B 1 114 ? -12.055 8.711 10.867 1 97.38 114 SER B O 1
ATOM 2308 N N . THR B 1 115 ? -10.992 6.809 11.336 1 97.88 115 THR B N 1
ATOM 2309 C CA . THR B 1 115 ? -10.938 7.016 12.781 1 97.88 115 THR B CA 1
ATOM 2310 C C . THR B 1 115 ? -9.508 7.273 13.234 1 97.88 115 THR B C 1
ATOM 2312 O O . THR B 1 115 ? -8.586 6.543 12.859 1 97.88 115 THR B O 1
ATOM 2315 N N . LEU B 1 116 ? -9.305 8.406 13.938 1 97.75 116 LEU B N 1
ATOM 2316 C CA . LEU B 1 116 ? -8.016 8.547 14.594 1 97.75 116 LEU B CA 1
ATOM 2317 C C . LEU B 1 116 ? -7.875 7.531 15.727 1 97.75 116 LEU B C 1
ATOM 2319 O O . LEU B 1 116 ? -8.453 7.711 16.797 1 97.75 116 LEU B O 1
ATOM 2323 N N . GLU B 1 117 ? -7.125 6.551 15.484 1 98.31 117 GLU B N 1
ATOM 2324 C CA . GLU B 1 117 ? -7.043 5.438 16.422 1 98.31 117 GLU B CA 1
ATOM 2325 C C . GLU B 1 117 ? -6.07 5.746 17.562 1 98.31 117 GLU B C 1
ATOM 2327 O O . GLU B 1 117 ? -6.293 5.34 18.703 1 98.31 117 GLU B O 1
ATOM 2332 N N . SER B 1 118 ? -5.008 6.379 17.219 1 97.75 118 SER B N 1
ATOM 2333 C CA . SER B 1 118 ? -4.035 6.719 18.25 1 97.75 118 SER B CA 1
ATOM 2334 C C . SER B 1 118 ? -3.23 7.957 17.859 1 97.75 118 SER B C 1
ATOM 2336 O O . SER B 1 118 ? -3.166 8.32 16.688 1 97.75 118 SER B O 1
ATOM 2338 N N . PHE B 1 119 ? -2.697 8.594 18.891 1 96.5 119 PHE B N 1
ATOM 2339 C CA . PHE B 1 119 ? -1.821 9.758 18.812 1 96.5 119 PHE B CA 1
ATOM 2340 C C . PHE B 1 119 ? -0.746 9.703 19.891 1 96.5 119 PHE B C 1
ATOM 2342 O O . PHE B 1 119 ? -1.037 9.414 21.047 1 96.5 119 PHE B O 1
ATOM 2349 N N . ARG B 1 120 ? 0.454 9.977 19.438 1 95.38 120 ARG B N 1
ATOM 2350 C CA . ARG B 1 120 ? 1.521 10.086 20.422 1 95.38 120 ARG B CA 1
ATOM 2351 C C . ARG B 1 120 ? 2.588 11.078 19.969 1 95.38 120 ARG B C 1
ATOM 2353 O O . ARG B 1 120 ? 2.828 11.234 18.766 1 95.38 120 ARG B O 1
ATOM 2360 N N . GLU B 1 121 ? 3.172 11.672 20.906 1 91.69 121 GLU B N 1
ATOM 2361 C CA . GLU B 1 121 ? 4.375 12.469 20.672 1 91.69 121 GLU B CA 1
ATOM 2362 C C . GLU B 1 121 ? 5.637 11.641 20.891 1 91.69 121 GLU B C 1
ATOM 2364 O O . GLU B 1 121 ? 5.734 10.891 21.859 1 91.69 121 GLU B O 1
ATOM 2369 N N . SER B 1 122 ? 6.438 11.719 19.922 1 87.81 122 SER B N 1
ATOM 2370 C CA . SER B 1 122 ? 7.672 10.953 20.016 1 87.81 122 SER B CA 1
ATOM 2371 C C . SER B 1 122 ? 8.852 11.727 19.438 1 87.81 122 SER B C 1
ATOM 2373 O O . SER B 1 122 ? 8.922 11.961 18.234 1 87.81 122 SER B O 1
ATOM 2375 N N . HIS B 1 123 ? 9.844 12.023 20.359 1 85.06 123 HIS B N 1
ATOM 2376 C CA . HIS B 1 123 ? 11.117 12.625 19.969 1 85.06 123 HIS B CA 1
ATOM 2377 C C . HIS B 1 123 ? 10.898 13.82 19.047 1 85.06 123 HIS B C 1
ATOM 2379 O O . HIS B 1 123 ? 11.523 13.914 17.984 1 85.06 123 HIS B O 1
ATOM 2385 N N . GLY B 1 124 ? 10 14.688 19.344 1 84.38 124 GLY B N 1
ATOM 2386 C CA . GLY B 1 124 ? 9.789 15.914 18.594 1 84.38 124 GLY B CA 1
ATOM 2387 C C . GLY B 1 124 ? 8.891 15.727 17.391 1 84.38 124 GLY B C 1
ATOM 2388 O O . GLY B 1 124 ? 8.711 16.656 16.594 1 84.38 124 GLY B O 1
ATOM 2389 N N . GLN B 1 125 ? 8.336 14.523 17.25 1 90.44 125 GLN B N 1
ATOM 2390 C CA . GLN B 1 125 ? 7.398 14.25 16.172 1 90.44 125 GLN B CA 1
ATOM 2391 C C . GLN B 1 125 ? 6.059 13.766 16.719 1 90.44 125 GLN B C 1
ATOM 2393 O O . GLN B 1 125 ? 6.004 13.148 17.781 1 90.44 125 GLN B O 1
ATOM 2398 N N . ASP B 1 126 ? 5.043 14.234 16.094 1 93.38 126 ASP B N 1
ATOM 2399 C CA . ASP B 1 126 ? 3.711 13.695 16.359 1 93.38 126 ASP B CA 1
ATOM 2400 C C . ASP B 1 126 ? 3.398 12.523 15.445 1 93.38 126 ASP B C 1
ATOM 2402 O O . ASP B 1 126 ? 3.568 12.617 14.227 1 93.38 126 ASP B O 1
ATOM 2406 N N . VAL B 1 127 ? 2.965 11.453 16.031 1 95.81 127 VAL B N 1
ATOM 2407 C CA . VAL B 1 127 ? 2.617 10.258 15.273 1 95.81 127 VAL B CA 1
ATOM 2408 C C . VAL B 1 127 ? 1.114 10 15.367 1 95.81 127 VAL B C 1
ATOM 2410 O O . VAL B 1 127 ? 0.578 9.836 16.469 1 95.81 127 VAL B O 1
ATOM 2413 N N . LEU B 1 128 ? 0.469 10.039 14.234 1 96.38 128 LEU B N 1
ATOM 2414 C CA . LEU B 1 128 ? -0.966 9.797 14.133 1 96.38 128 LEU B CA 1
ATOM 2415 C C . LEU B 1 128 ? -1.246 8.484 13.406 1 96.38 128 LEU B C 1
ATOM 2417 O O . LEU B 1 128 ? -0.626 8.195 12.375 1 96.38 128 LEU B O 1
ATOM 2421 N N . VAL B 1 129 ? -2.166 7.664 13.945 1 97.94 129 VAL B N 1
ATOM 2422 C CA . VAL B 1 129 ? -2.605 6.449 13.266 1 97.94 129 VAL B CA 1
ATOM 2423 C C . VAL B 1 129 ? 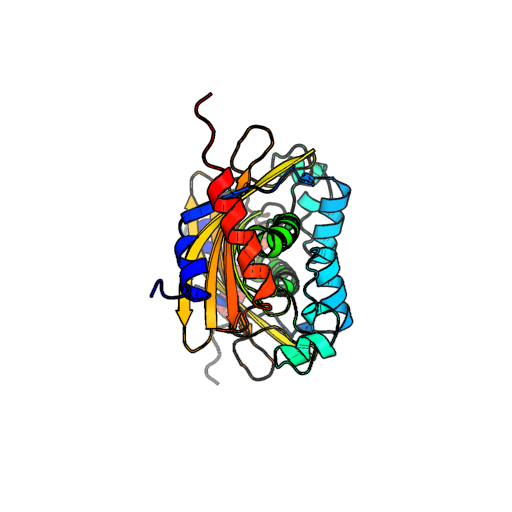-4.094 6.551 12.938 1 97.94 129 VAL B C 1
ATOM 2425 O O . VAL B 1 129 ? -4.926 6.684 13.844 1 97.94 129 VAL B O 1
ATOM 2428 N N . PHE B 1 130 ? -4.367 6.449 11.656 1 97.5 130 PHE B N 1
ATOM 2429 C CA . PHE B 1 130 ? -5.75 6.422 11.195 1 97.5 130 PHE B CA 1
ATOM 2430 C C . PHE B 1 130 ? -6.156 5.012 10.781 1 97.5 130 PHE B C 1
ATOM 2432 O O . PHE B 1 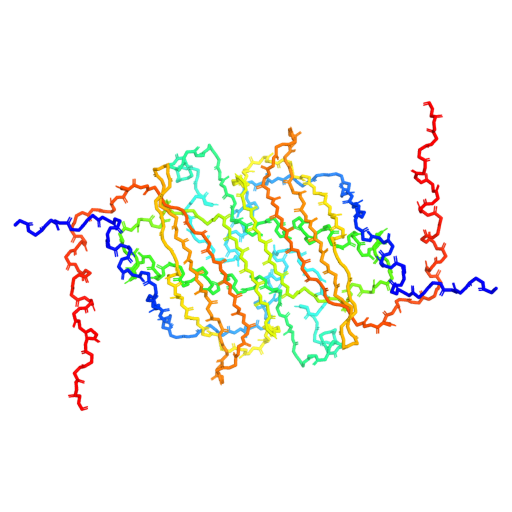130 ? -5.441 4.355 10.016 1 97.5 130 PHE B O 1
ATOM 2439 N N . ARG B 1 131 ? -7.242 4.555 11.336 1 98.19 131 ARG B N 1
ATOM 2440 C CA . ARG B 1 131 ? -7.914 3.371 10.812 1 98.19 131 ARG B CA 1
ATOM 2441 C C . ARG B 1 131 ? -8.977 3.754 9.789 1 98.19 131 ARG B C 1
ATOM 2443 O O . ARG B 1 131 ? -9.898 4.516 10.094 1 98.19 131 ARG B O 1
ATOM 2450 N N . ASN B 1 132 ? -8.891 3.242 8.578 1 98.06 132 ASN B N 1
ATOM 2451 C CA . ASN B 1 132 ? -9.789 3.559 7.477 1 98.06 132 ASN B CA 1
ATOM 2452 C C . ASN B 1 132 ? -10.641 2.354 7.09 1 98.06 132 ASN B C 1
ATOM 2454 O O . ASN B 1 132 ? -10.109 1.302 6.73 1 98.06 132 ASN B O 1
ATOM 2458 N N . GLU B 1 133 ? -11.914 2.549 7.211 1 98.44 133 GLU B N 1
ATOM 2459 C CA . GLU B 1 133 ? -12.859 1.508 6.812 1 98.44 133 GLU B CA 1
ATOM 2460 C C . GLU B 1 133 ? -13.555 1.864 5.5 1 98.44 133 GLU B C 1
ATOM 2462 O O . GLU B 1 133 ? -14.266 2.865 5.422 1 98.44 133 GLU B O 1
ATOM 2467 N N . ILE B 1 134 ? -13.32 1.013 4.504 1 98.5 134 ILE B N 1
ATOM 2468 C CA . ILE B 1 134 ? -13.922 1.211 3.189 1 98.5 134 ILE B CA 1
ATOM 2469 C C . ILE B 1 134 ? -15.055 0.207 2.984 1 98.5 134 ILE B C 1
ATOM 2471 O O . ILE B 1 134 ? -14.859 -1 3.145 1 98.5 134 ILE B O 1
ATOM 2475 N N . THR B 1 135 ? -16.188 0.698 2.664 1 98.5 135 THR B N 1
ATOM 2476 C CA . THR B 1 135 ? -17.375 -0.114 2.42 1 98.5 135 THR B CA 1
ATOM 2477 C C . THR B 1 135 ? -17.953 0.172 1.038 1 98.5 135 THR B C 1
ATOM 2479 O O . THR B 1 135 ? -17.594 1.161 0.399 1 98.5 135 THR B O 1
ATOM 2482 N N . ASP B 1 136 ? -18.828 -0.762 0.566 1 98.31 136 ASP B N 1
ATOM 2483 C CA . ASP B 1 136 ? -19.516 -0.534 -0.703 1 98.31 136 ASP B CA 1
ATOM 2484 C C . ASP B 1 136 ? -20.891 0.071 -0.478 1 98.31 136 ASP B C 1
ATOM 2486 O O . ASP B 1 136 ? -21.234 0.449 0.645 1 98.31 136 ASP B O 1
ATOM 2490 N N . GLY B 1 137 ? -21.672 0.262 -1.547 1 97.31 137 GLY B N 1
ATOM 2491 C CA . GLY B 1 137 ? -22.984 0.914 -1.497 1 97.31 137 GLY B CA 1
ATOM 2492 C C . GLY B 1 137 ? -23.984 0.174 -0.635 1 97.31 137 GLY B C 1
ATOM 2493 O O . GLY B 1 137 ? -24.953 0.765 -0.16 1 97.31 137 GLY B O 1
ATOM 2494 N N . ASP B 1 138 ? -23.766 -1.071 -0.384 1 97.5 138 ASP B N 1
ATOM 2495 C CA . ASP B 1 138 ? -24.672 -1.884 0.427 1 97.5 138 ASP B CA 1
ATOM 2496 C C . ASP B 1 138 ? -24.172 -1.977 1.869 1 97.5 138 ASP B C 1
ATOM 2498 O O . ASP B 1 138 ? -24.766 -2.684 2.688 1 97.5 138 ASP B O 1
ATOM 2502 N N . GLY B 1 139 ? -23.125 -1.367 2.107 1 97.12 139 GLY B N 1
ATOM 2503 C CA . GLY B 1 139 ? -22.562 -1.374 3.453 1 97.12 139 GLY B CA 1
ATOM 2504 C C . GLY B 1 139 ? -21.641 -2.547 3.713 1 97.12 139 GLY B C 1
ATOM 2505 O O . GLY B 1 139 ? -21.156 -2.725 4.832 1 97.12 139 GLY B O 1
ATOM 2506 N N . GLY B 1 140 ? -21.359 -3.357 2.691 1 98.5 140 GLY B N 1
ATOM 2507 C CA . GLY B 1 140 ? -20.438 -4.473 2.848 1 98.5 140 GLY B CA 1
ATOM 2508 C C . GLY B 1 140 ? -19 -4.039 2.957 1 98.5 140 GLY B C 1
ATOM 2509 O O . GLY B 1 140 ? -18.562 -3.105 2.273 1 98.5 140 GLY B O 1
ATOM 2510 N N . ALA B 1 141 ? -18.25 -4.762 3.844 1 98.62 141 ALA B N 1
ATOM 2511 C CA . ALA B 1 141 ? -16.828 -4.441 4.035 1 98.62 141 ALA B CA 1
ATOM 2512 C C . ALA B 1 141 ? -16.016 -4.793 2.791 1 98.62 141 ALA B C 1
ATOM 2514 O O . ALA B 1 141 ? -16.125 -5.898 2.26 1 98.62 141 ALA B O 1
ATOM 2515 N N . VAL B 1 142 ? -15.195 -3.842 2.334 1 98.56 142 VAL B N 1
ATOM 2516 C CA . VAL B 1 142 ? -14.336 -4.059 1.175 1 98.56 142 VAL B CA 1
ATOM 2517 C C . VAL B 1 142 ? -12.875 -4.113 1.616 1 98.56 142 VAL B C 1
ATOM 2519 O O . VAL B 1 142 ? -12.141 -5.035 1.246 1 98.56 142 VAL B O 1
ATOM 2522 N N . GLN B 1 143 ? -12.469 -3.111 2.387 1 98.62 143 GLN B N 1
ATOM 2523 C CA . GLN B 1 143 ? -11.078 -3.021 2.828 1 98.62 143 GLN B CA 1
ATOM 2524 C C . GLN B 1 143 ? -10.969 -2.242 4.137 1 98.62 143 GLN B C 1
ATOM 2526 O O . GLN B 1 143 ? -11.68 -1.259 4.344 1 98.62 143 GLN B O 1
ATOM 2531 N N . THR B 1 144 ? -10.102 -2.719 5.039 1 98.5 144 THR B N 1
ATOM 2532 C CA . THR B 1 144 ? -9.656 -1.966 6.207 1 98.5 144 THR B CA 1
ATOM 2533 C C . THR B 1 144 ? -8.156 -1.669 6.113 1 98.5 144 THR B C 1
ATOM 2535 O O . THR B 1 144 ? -7.363 -2.551 5.781 1 98.5 144 THR B O 1
ATOM 2538 N N . SER B 1 145 ? -7.82 -0.422 6.371 1 97.94 145 SER B N 1
ATOM 2539 C CA . SER B 1 145 ? -6.406 -0.066 6.328 1 97.94 145 SER B CA 1
ATOM 2540 C C . SER B 1 145 ? -6.012 0.788 7.527 1 97.94 145 SER B C 1
ATOM 2542 O O . SER B 1 145 ? -6.863 1.443 8.133 1 97.94 145 SER B O 1
ATOM 2544 N N . TRP B 1 146 ? -4.797 0.698 7.953 1 98.12 146 TRP B N 1
ATOM 2545 C CA . TRP B 1 146 ? -4.164 1.56 8.945 1 98.12 146 TRP B CA 1
ATOM 2546 C C . TRP B 1 146 ? -3.027 2.365 8.328 1 98.12 146 TRP B C 1
ATOM 2548 O O . TRP B 1 146 ? -2.137 1.801 7.688 1 98.12 146 TRP B O 1
ATOM 2558 N N . THR B 1 147 ? -3.154 3.621 8.492 1 97.12 147 THR B N 1
ATOM 2559 C CA . THR B 1 147 ? -2.154 4.547 7.965 1 97.12 147 THR B CA 1
ATOM 2560 C C . THR B 1 147 ? -1.47 5.301 9.102 1 97.12 147 THR B C 1
ATOM 2562 O O . THR B 1 147 ? -2.137 5.906 9.945 1 97.12 147 THR B O 1
ATOM 2565 N N . THR B 1 148 ? -0.202 5.219 9.188 1 97 148 THR B N 1
ATOM 2566 C CA . THR B 1 148 ? 0.57 5.992 10.156 1 97 148 THR B CA 1
ATOM 2567 C C . THR B 1 148 ? 1.158 7.242 9.5 1 97 148 THR B C 1
ATOM 2569 O O . THR B 1 148 ? 1.82 7.152 8.469 1 97 148 THR B O 1
ATOM 2572 N N . MET B 1 149 ? 0.887 8.375 10.141 1 95.31 149 MET B N 1
ATOM 2573 C CA . MET B 1 149 ? 1.396 9.664 9.688 1 95.31 149 MET B CA 1
ATOM 2574 C C . MET B 1 149 ? 2.27 10.312 10.766 1 95.31 149 MET B C 1
ATOM 2576 O O . MET B 1 149 ? 1.979 10.195 11.953 1 95.31 149 MET B O 1
ATOM 2580 N N . THR B 1 150 ? 3.273 10.969 10.297 1 93.94 150 THR B N 1
ATOM 2581 C CA . THR B 1 150 ? 4.156 11.68 11.219 1 93.94 150 THR B CA 1
ATOM 2582 C C . THR B 1 150 ? 4.234 13.156 10.852 1 93.94 150 THR B C 1
ATOM 2584 O O . THR B 1 150 ? 4.43 13.508 9.688 1 93.94 150 THR B O 1
ATOM 2587 N N . ALA B 1 151 ? 4.023 13.945 11.852 1 91.06 151 ALA B N 1
ATOM 2588 C CA . ALA B 1 151 ? 4.113 15.398 11.727 1 91.06 151 ALA B CA 1
ATOM 2589 C C . ALA B 1 151 ? 5.113 15.977 12.727 1 91.06 151 ALA B C 1
ATOM 2591 O O . ALA B 1 151 ? 5.379 15.375 13.766 1 91.06 151 ALA B O 1
ATOM 2592 N N . ARG B 1 152 ? 5.816 17.047 12.281 1 82.44 152 ARG B N 1
ATOM 2593 C CA . ARG B 1 152 ? 6.664 17.719 13.258 1 82.44 152 ARG B CA 1
ATOM 2594 C C . ARG B 1 152 ? 5.832 18.328 14.383 1 82.44 152 ARG B C 1
ATOM 2596 O O . ARG B 1 152 ? 4.77 18.906 14.141 1 82.44 152 ARG B O 1
ATOM 2603 N N . SER B 1 153 ? 6.488 18 15.539 1 74.69 153 SER B N 1
ATOM 2604 C CA . SER B 1 153 ? 5.805 18.547 16.719 1 74.69 153 SER B CA 1
ATOM 2605 C C . SER B 1 153 ? 5.875 20.062 16.734 1 74.69 153 SER B C 1
ATOM 2607 O O . SER B 1 153 ? 6.898 20.656 16.391 1 74.69 153 SER B O 1
ATOM 2609 N N . GLY B 1 154 ? 4.801 20.75 17.047 1 61.53 154 GLY B N 1
ATOM 2610 C CA . GLY B 1 154 ? 4.816 22.203 17.172 1 61.53 154 GLY B CA 1
ATOM 2611 C C . GLY B 1 154 ? 4.555 22.922 15.859 1 61.53 154 GLY B C 1
ATOM 2612 O O . GLY B 1 154 ? 4.617 24.156 15.797 1 61.53 154 GLY B O 1
ATOM 2613 N N . GLY B 1 155 ? 4.668 22.297 14.875 1 54.22 155 GLY B N 1
ATOM 2614 C CA . GLY B 1 155 ? 4.488 22.969 13.594 1 54.22 155 GLY B CA 1
ATOM 2615 C C . GLY B 1 155 ? 3.078 23.469 13.383 1 54.22 155 GLY B C 1
ATOM 2616 O O . GLY B 1 155 ? 2.277 22.844 12.695 1 54.22 155 GLY B O 1
ATOM 2617 N N . VAL B 1 156 ? 2.66 24.156 14.453 1 48.94 156 VAL B N 1
ATOM 2618 C CA . VAL B 1 156 ? 1.358 24.812 14.508 1 48.94 156 VAL B CA 1
ATOM 2619 C C . VAL B 1 156 ? 1.126 25.609 13.219 1 48.94 156 VAL B C 1
ATOM 2621 O O . VAL B 1 156 ? 1.992 26.375 12.789 1 48.94 156 VAL B O 1
ATOM 2624 N N . ILE B 1 157 ? 0.284 25.094 12.383 1 51 157 ILE B N 1
ATOM 2625 C CA . ILE B 1 157 ? -0.348 26.062 11.492 1 51 157 ILE B CA 1
ATOM 2626 C C . ILE B 1 157 ? -0.709 27.328 12.273 1 51 157 ILE B C 1
ATOM 2628 O O . ILE B 1 157 ? -0.971 27.266 13.477 1 51 157 ILE B O 1
ATOM 2632 N N . ASP B 1 158 ? -0.72 28.5 11.742 1 45.88 158 ASP B N 1
ATOM 2633 C CA . ASP B 1 158 ? -1.068 29.844 12.18 1 45.88 158 ASP B CA 1
ATOM 2634 C C . ASP B 1 158 ? -2.256 29.812 13.141 1 45.88 158 ASP B C 1
ATOM 2636 O O . ASP B 1 158 ? -3.18 29.016 12.977 1 45.88 158 ASP B O 1
ATOM 2640 N N . GLU B 1 159 ? -2.133 30.422 14.383 1 43.91 159 GLU B N 1
ATOM 2641 C CA . GLU B 1 159 ? -3.012 30.781 15.484 1 43.91 159 GLU B CA 1
ATOM 2642 C C . GLU B 1 159 ? -4.438 31.031 15 1 43.91 159 GLU B C 1
ATOM 2644 O O . GLU B 1 159 ? -5.402 30.75 15.711 1 43.91 159 GLU B O 1
ATOM 2649 N N . ALA B 1 160 ? -4.668 31.766 14.008 1 42.62 160 ALA B N 1
ATOM 2650 C CA . ALA B 1 160 ? -5.984 32.219 13.578 1 42.62 160 ALA B CA 1
ATOM 2651 C C . ALA B 1 160 ? -6.914 31.062 13.297 1 42.62 160 ALA B C 1
ATOM 2653 O O . ALA B 1 160 ? -8.133 31.172 13.453 1 42.62 160 ALA B O 1
ATOM 2654 N N . LEU B 1 161 ? -6.523 29.922 13.062 1 40.62 161 LEU B N 1
ATOM 2655 C CA . LEU B 1 161 ? -7.383 28.797 12.727 1 40.62 161 LEU B CA 1
ATOM 2656 C C . LEU B 1 161 ? -7.797 28.031 13.984 1 40.62 161 LEU B C 1
ATOM 2658 O O . LEU B 1 161 ? -8.734 27.234 13.945 1 40.62 161 LEU B O 1
ATOM 2662 N N . ALA B 1 162 ? -7.332 28.156 15.125 1 41.81 162 ALA B N 1
ATOM 2663 C CA . ALA B 1 162 ? -7.734 27.609 16.422 1 41.81 162 ALA B CA 1
ATOM 2664 C C . ALA B 1 162 ? -9.164 28.016 16.75 1 41.81 162 ALA B C 1
ATOM 2666 O O . ALA B 1 162 ? -9.898 27.25 17.391 1 41.81 162 ALA B O 1
ATOM 2667 N N . GLY B 1 163 ? -9.633 29.078 16.391 1 41.31 163 GLY B N 1
ATOM 2668 C CA . GLY B 1 163 ? -10.984 29.531 16.656 1 41.31 163 GLY B CA 1
ATOM 2669 C C . GLY B 1 163 ? -12.047 28.688 15.984 1 41.31 163 GLY B C 1
ATOM 2670 O O . GLY B 1 163 ? -13.133 28.484 16.531 1 41.31 163 GLY B O 1
ATOM 2671 N N . VAL B 1 164 ? -11.828 28.188 14.82 1 41.72 164 VAL B N 1
ATOM 2672 C CA . VAL B 1 164 ? -12.859 27.531 14.039 1 41.72 164 VAL B CA 1
ATOM 2673 C C . VAL B 1 164 ? -13.078 26.109 14.578 1 41.72 164 VAL B C 1
ATOM 2675 O O . VAL B 1 164 ? -14.211 25.625 14.594 1 41.72 164 VAL B O 1
ATOM 2678 N N . VAL B 1 165 ? -12.203 25.422 15.125 1 41.88 165 VAL B N 1
ATOM 2679 C CA . VAL B 1 165 ? -12.367 24.047 15.602 1 41.88 165 VAL B CA 1
ATOM 2680 C C . VAL B 1 165 ? -13.211 24.031 16.875 1 41.88 165 VAL B C 1
ATOM 2682 O O . VAL B 1 165 ? -14.023 23.125 17.078 1 41.88 165 VAL B O 1
ATOM 2685 N N . ALA B 1 166 ? -13.195 24.938 17.797 1 42.84 166 ALA B N 1
ATOM 2686 C CA . ALA B 1 166 ? -14.078 25.031 18.953 1 42.84 166 ALA B CA 1
ATOM 2687 C C . ALA B 1 166 ? -15.547 25.047 18.531 1 42.84 166 ALA B C 1
ATOM 2689 O O . ALA B 1 166 ? -16.391 24.453 19.188 1 42.84 166 ALA B O 1
ATOM 2690 N N . ASP B 1 167 ? -15.922 25.562 17.406 1 42.81 167 ASP B N 1
ATOM 2691 C CA . ASP B 1 167 ? -17.312 25.672 16.969 1 42.81 167 ASP B CA 1
ATOM 2692 C C . ASP B 1 167 ? -17.812 24.328 16.422 1 42.81 167 ASP B C 1
ATOM 2694 O O . ASP B 1 167 ? -18.969 23.969 16.625 1 42.81 167 ASP B O 1
ATOM 2698 N N . VAL B 1 168 ? -17 23.438 15.82 1 42.81 168 VAL B N 1
ATOM 2699 C CA . VAL B 1 168 ? -17.453 22.203 15.203 1 42.81 168 VAL B CA 1
ATOM 2700 C C . VAL B 1 168 ? -17.672 21.125 16.266 1 42.81 168 VAL B C 1
ATOM 2702 O O . VAL B 1 168 ? -18.578 20.312 16.172 1 42.81 168 VAL B O 1
ATOM 2705 N N . THR B 1 169 ? -16.922 21.031 17.312 1 42.44 169 THR B N 1
ATOM 2706 C CA . THR B 1 169 ? -17.141 20.109 18.422 1 42.44 169 THR B CA 1
ATOM 2707 C C . THR B 1 169 ? -18.391 20.484 19.203 1 42.44 169 THR B C 1
ATOM 2709 O O . THR B 1 169 ? -19 19.625 19.859 1 42.44 169 THR B O 1
ATOM 2712 N N . ARG B 1 170 ? -18.859 21.703 19.281 1 39.69 170 ARG B N 1
ATOM 2713 C CA . ARG B 1 170 ? -20.078 22.141 19.938 1 39.69 170 ARG B CA 1
ATOM 2714 C C . ARG B 1 170 ? -21.312 21.797 19.109 1 39.69 170 ARG B C 1
ATOM 2716 O O . ARG B 1 170 ? -22.375 21.531 19.656 1 39.69 170 ARG B O 1
ATOM 2723 N N . ARG B 1 171 ? -21.266 21.875 17.812 1 39.84 171 ARG B N 1
ATOM 2724 C CA . ARG B 1 171 ? -22.5 21.719 17.031 1 39.84 171 ARG B CA 1
ATOM 2725 C C . ARG B 1 171 ? -22.906 20.25 16.969 1 39.84 171 ARG B C 1
ATOM 2727 O O . ARG B 1 171 ? -24 19.922 16.484 1 39.84 171 ARG B O 1
ATOM 2734 N N . ARG B 1 172 ? -22.047 19.281 17.172 1 39.75 172 ARG B N 1
ATOM 2735 C CA . ARG B 1 172 ? -22.562 17.922 16.938 1 39.75 172 ARG B CA 1
ATOM 2736 C C . ARG B 1 172 ? -23.281 17.391 18.172 1 39.75 172 ARG B C 1
ATOM 2738 O O . ARG B 1 172 ? -23.5 16.188 18.297 1 39.75 172 ARG B O 1
ATOM 2745 N N . ALA B 1 173 ? -23.5 18.266 19.172 1 37.06 173 ALA B N 1
ATOM 2746 C CA . ALA B 1 173 ? -24.516 17.734 20.078 1 37.06 173 ALA B CA 1
ATOM 2747 C C . ALA B 1 173 ? -25.875 17.609 19.375 1 37.06 173 ALA B C 1
ATOM 2749 O O . ALA B 1 173 ? -26.391 18.609 18.859 1 37.06 173 ALA B O 1
ATOM 2750 N N . PRO B 1 174 ? -26.141 16.5 18.781 1 33.03 174 PRO B N 1
ATOM 2751 C CA . PRO B 1 174 ? -27.5 16.406 18.234 1 33.03 174 PRO B CA 1
ATOM 2752 C C . PRO B 1 174 ? -28.547 17.031 19.156 1 33.03 174 PRO B C 1
ATOM 2754 O O . PRO B 1 174 ? -28.391 17 20.391 1 33.03 174 PRO B O 1
ATOM 2757 N N . ARG B 1 175 ? -29.109 18.125 18.781 1 29.73 175 ARG B N 1
ATOM 2758 C CA . ARG B 1 175 ? -30.391 18.516 19.359 1 29.73 175 ARG B CA 1
ATOM 2759 C C . ARG B 1 175 ? -31.328 17.312 19.484 1 29.73 175 ARG B C 1
ATOM 2761 O O . ARG B 1 175 ? -31.391 16.469 18.594 1 29.73 175 ARG B O 1
ATOM 2768 N N . ARG B 1 176 ? -31.594 16.859 20.672 1 28.34 176 ARG B N 1
ATOM 2769 C CA . ARG B 1 176 ? -32.719 16.031 21.094 1 28.34 176 ARG B CA 1
ATOM 2770 C C . ARG B 1 176 ? -33.969 16.391 20.312 1 28.34 176 ARG B C 1
ATOM 2772 O O . ARG B 1 176 ? -34.5 17.516 20.438 1 28.34 176 ARG B O 1
ATOM 2779 N N . TYR B 1 177 ? -34 16.234 18.922 1 24.36 177 TYR B N 1
ATOM 2780 C CA . TYR B 1 177 ? -35.406 16.234 18.516 1 24.36 177 TYR B CA 1
ATOM 2781 C C . TYR B 1 177 ? -36.094 14.93 18.953 1 24.36 177 TYR B C 1
ATOM 2783 O O . TYR B 1 177 ? -35.438 13.891 19.062 1 24.36 177 TYR B O 1
#

Nearest PDB structures (foldseek):
  4rlu-assembly1_A  TM=9.319E-01  e=9.760E-19  Mycobacterium tuberculosis H37Rv
  4rlt-assembly1_A  TM=9.410E-01  e=3.544E-18  Mycobacterium tuberculosis H37Rv
  4rlj-assembly1_A  TM=9.572E-01  e=1.018E-17  Mycobacterium tuberculosis H37Rv
  4rlw-assembly1_A  TM=9.230E-01  e=3.544E-18  Mycobacterium tuberculosis H37Rv
  8pwz-assembly1_A-2  TM=9.514E-01  e=1.364E-17  Mycobacterium tuberculosis H37Rv

Organism: NCBI:txid1990687

pLDDT: mean 85.94, std 19.65, range [23.97, 98.69]